Protein AF-K0SWR9-F1 (afdb_monomer_lite)

pLDDT: mean 79.51, std 15.04, range [36.19, 95.12]

Organism: Thalassiosira oceanica (NCBI:txid159749)

Structure (mmCIF, N/CA/C/O backbone):
data_AF-K0SWR9-F1
#
_entry.id   AF-K0SWR9-F1
#
loop_
_atom_site.group_PDB
_atom_site.id
_atom_site.type_symbol
_atom_site.label_atom_id
_atom_site.label_alt_id
_atom_site.label_comp_id
_atom_site.label_asym_id
_atom_site.label_entity_id
_atom_site.label_seq_id
_atom_site.pdbx_PDB_ins_code
_atom_site.Cartn_x
_atom_site.Cartn_y
_atom_site.Cartn_z
_atom_site.occupancy
_atom_site.B_iso_or_equiv
_atom_site.auth_seq_id
_atom_site.auth_comp_id
_atom_site.auth_asym_id
_atom_site.auth_atom_id
_atom_site.pdbx_PDB_model_num
ATOM 1 N N . MET A 1 1 ? -6.414 12.703 -31.825 1.00 36.19 1 MET A N 1
ATOM 2 C CA . MET A 1 1 ? -7.079 13.557 -30.815 1.00 36.19 1 MET A CA 1
ATOM 3 C C . MET A 1 1 ? -8.256 12.787 -30.215 1.00 36.19 1 MET A C 1
ATOM 5 O O . MET A 1 1 ? -9.348 12.871 -30.753 1.00 36.19 1 MET A O 1
ATOM 9 N N . CYS A 1 2 ? -8.036 12.001 -29.153 1.00 37.56 2 CYS A N 1
ATOM 10 C CA . CYS A 1 2 ? -9.083 11.193 -28.492 1.00 37.56 2 CYS A CA 1
ATOM 11 C C . CYS A 1 2 ? -9.000 11.240 -26.947 1.00 37.56 2 CYS A C 1
ATOM 13 O O . CYS A 1 2 ? -9.485 10.333 -26.293 1.00 37.56 2 CYS A O 1
ATOM 15 N N . GLY A 1 3 ? -8.385 12.267 -26.343 1.00 40.22 3 GLY A N 1
ATOM 16 C CA . GLY A 1 3 ? -8.111 12.299 -24.890 1.00 40.22 3 GLY A CA 1
ATOM 17 C C . GLY A 1 3 ? -9.133 13.037 -24.009 1.00 40.22 3 GLY A C 1
ATOM 18 O O . GLY A 1 3 ? -8.917 13.167 -22.811 1.00 40.22 3 GLY A O 1
ATOM 19 N N . GLY A 1 4 ? -10.216 13.584 -24.575 1.00 43.06 4 GLY A N 1
ATOM 20 C CA . GLY A 1 4 ? -11.060 14.562 -23.867 1.00 43.06 4 GLY A CA 1
ATOM 21 C C . GLY A 1 4 ? -12.177 13.996 -22.976 1.00 43.06 4 GLY A C 1
ATOM 22 O O . GLY A 1 4 ? -12.580 14.666 -22.030 1.00 43.06 4 GLY A O 1
ATOM 23 N N . ARG A 1 5 ? -12.700 12.796 -23.266 1.00 47.53 5 ARG A N 1
ATOM 24 C CA . ARG A 1 5 ? -13.841 12.216 -22.523 1.00 47.53 5 ARG A CA 1
ATOM 25 C C . ARG A 1 5 ? -13.406 11.453 -21.271 1.00 47.53 5 ARG A C 1
ATOM 27 O O . ARG A 1 5 ? -13.995 11.662 -20.215 1.00 47.53 5 ARG A O 1
ATOM 34 N N . ASP A 1 6 ? -12.321 10.691 -21.361 1.00 58.66 6 ASP A N 1
ATOM 35 C CA . ASP A 1 6 ? -11.825 9.878 -20.243 1.00 58.66 6 ASP A CA 1
ATOM 36 C C . ASP A 1 6 ? -11.291 10.741 -19.091 1.00 58.66 6 ASP A C 1
ATOM 38 O O . ASP A 1 6 ? -11.541 10.458 -17.922 1.00 58.66 6 ASP A O 1
ATOM 42 N N . ALA A 1 7 ? -10.638 11.865 -19.404 1.00 58.12 7 ALA A N 1
ATOM 43 C CA . ALA A 1 7 ? -10.121 12.783 -18.390 1.00 58.12 7 ALA A CA 1
ATOM 44 C C . ALA A 1 7 ? -11.236 13.435 -17.547 1.00 58.12 7 ALA A C 1
ATOM 46 O O . ALA A 1 7 ? -11.073 13.609 -16.339 1.00 58.12 7 ALA A O 1
ATOM 47 N N . GLN A 1 8 ? -12.381 13.765 -18.161 1.00 58.59 8 GLN A N 1
ATOM 48 C CA . GLN A 1 8 ? -13.530 14.333 -17.445 1.00 58.59 8 GLN A CA 1
ATOM 49 C C . GLN A 1 8 ? -14.239 13.298 -16.568 1.00 58.59 8 GLN A C 1
ATOM 51 O O . GLN A 1 8 ? -14.776 13.648 -15.518 1.00 58.59 8 GLN A O 1
ATOM 56 N N . GLU A 1 9 ? -14.258 12.030 -16.981 1.00 62.81 9 GLU A N 1
ATOM 57 C CA . GLU A 1 9 ? -14.869 10.962 -16.195 1.00 62.81 9 GLU A CA 1
ATOM 58 C C . GLU A 1 9 ? -14.020 10.591 -14.974 1.00 62.81 9 GLU A C 1
ATOM 60 O O . GLU A 1 9 ? -14.565 10.430 -13.881 1.00 62.81 9 GLU A O 1
ATOM 65 N N . VAL A 1 10 ? -12.693 10.552 -15.124 1.00 67.00 10 VAL A N 1
ATOM 66 C CA . VAL A 1 10 ? -11.764 10.370 -13.998 1.00 67.00 10 VAL A CA 1
ATOM 67 C C . VAL A 1 10 ? -11.919 11.509 -12.989 1.00 67.00 10 VAL A C 1
ATOM 69 O O . VAL A 1 10 ? -12.099 11.247 -11.803 1.00 67.00 10 VAL A O 1
ATOM 72 N N . ASP A 1 11 ? -11.963 12.765 -13.446 1.00 70.19 11 ASP A N 1
ATOM 73 C CA . ASP A 1 11 ? -12.090 13.939 -12.568 1.00 70.19 11 ASP A CA 1
ATOM 74 C C . ASP A 1 11 ? -13.401 13.967 -11.755 1.00 70.19 11 ASP A C 1
ATOM 76 O O . ASP A 1 11 ? -13.435 14.458 -10.622 1.00 70.19 11 ASP A O 1
ATOM 80 N N . ARG A 1 12 ? -14.485 13.397 -12.302 1.00 74.25 12 ARG A N 1
ATOM 81 C CA . ARG A 1 12 ? -15.774 13.253 -11.601 1.00 74.25 12 ARG A CA 1
ATOM 82 C C . ARG A 1 12 ? -15.750 12.204 -10.492 1.00 74.25 12 ARG A C 1
ATOM 84 O O . ARG A 1 12 ? -16.572 12.291 -9.584 1.00 74.25 12 ARG A O 1
ATOM 91 N N . ARG A 1 13 ? -14.845 11.224 -10.568 1.00 80.50 13 ARG A N 1
ATOM 92 C CA . ARG A 1 13 ? -14.697 10.159 -9.561 1.00 80.50 13 ARG A CA 1
ATOM 93 C C . ARG A 1 13 ? -13.761 10.556 -8.418 1.00 80.50 13 ARG A C 1
ATOM 95 O O . ARG A 1 13 ? -13.793 9.916 -7.372 1.00 80.50 13 ARG A O 1
ATOM 102 N N . LEU A 1 14 ? -12.962 11.610 -8.593 1.00 84.62 14 LEU A N 1
ATOM 103 C CA . LEU A 1 14 ? -12.054 12.100 -7.558 1.00 84.62 14 LEU A CA 1
ATOM 104 C C . LEU A 1 14 ? -12.810 12.734 -6.396 1.00 84.62 14 LEU A C 1
ATOM 106 O O . LEU A 1 14 ? -13.738 13.533 -6.572 1.00 84.62 14 LEU A O 1
ATOM 110 N N . ARG A 1 15 ? -12.348 12.436 -5.185 1.00 86.69 15 ARG A N 1
ATOM 111 C CA . ARG A 1 15 ? -12.893 13.036 -3.971 1.00 86.69 15 ARG A CA 1
ATOM 112 C C . ARG A 1 15 ? -12.411 14.479 -3.834 1.00 86.69 15 ARG A C 1
ATOM 114 O O . ARG A 1 15 ? -11.299 14.839 -4.220 1.00 86.69 15 ARG A O 1
ATOM 121 N N . ARG A 1 16 ? -13.244 15.330 -3.235 1.00 86.06 16 ARG A N 1
ATOM 122 C CA . ARG A 1 16 ? -12.832 16.697 -2.865 1.00 86.06 16 ARG A CA 1
ATOM 123 C C . ARG A 1 16 ? -11.909 16.719 -1.653 1.00 86.06 16 ARG A C 1
ATOM 125 O O . ARG A 1 16 ? -11.147 17.662 -1.509 1.00 86.06 16 ARG A O 1
ATOM 132 N N . GLN A 1 17 ? -12.030 15.723 -0.782 1.00 85.19 17 GLN A N 1
ATOM 133 C CA . GLN A 1 17 ? -11.266 15.583 0.450 1.00 85.19 17 GLN A CA 1
ATOM 134 C C . GLN A 1 17 ? -10.786 14.131 0.575 1.00 85.19 17 GLN A C 1
ATOM 136 O O . GLN A 1 17 ? -11.463 13.231 0.058 1.00 85.19 17 GLN A O 1
ATOM 141 N N . PRO A 1 18 ? -9.644 13.893 1.236 1.00 85.81 18 PRO A N 1
ATOM 142 C CA . PRO A 1 18 ? -9.180 12.548 1.559 1.00 85.81 18 PRO A CA 1
ATOM 143 C C . PRO A 1 18 ? -10.218 11.733 2.331 1.00 85.81 18 PRO A C 1
ATOM 145 O O . PRO A 1 18 ? -11.106 12.284 2.983 1.00 85.81 18 PRO A O 1
ATOM 148 N N . ILE A 1 19 ? -10.114 10.411 2.229 1.00 88.44 19 ILE A N 1
ATOM 149 C CA . ILE A 1 19 ? -10.995 9.494 2.951 1.00 88.44 19 ILE A CA 1
ATOM 150 C C . ILE A 1 19 ? -10.725 9.554 4.460 1.00 88.44 19 ILE A C 1
ATOM 152 O O . ILE A 1 19 ? -9.574 9.630 4.891 1.00 88.44 19 ILE A O 1
ATOM 156 N N . THR A 1 20 ? -11.787 9.519 5.262 1.00 91.00 20 THR A N 1
ATOM 157 C CA . THR A 1 20 ? -11.686 9.375 6.721 1.00 91.00 20 THR A CA 1
ATOM 158 C C . THR A 1 20 ? -11.634 7.902 7.132 1.00 91.00 20 THR A C 1
ATOM 160 O O . THR A 1 20 ? -12.055 7.022 6.382 1.00 91.00 20 THR A O 1
ATOM 163 N N . TRP A 1 21 ? -11.159 7.613 8.348 1.00 92.12 21 TRP A N 1
ATOM 164 C CA . TRP A 1 21 ? -11.090 6.233 8.843 1.00 92.12 21 TRP A CA 1
ATOM 165 C C . TRP A 1 21 ? -12.468 5.561 8.886 1.00 92.12 21 TRP A C 1
ATOM 167 O O . TRP A 1 21 ? -12.622 4.425 8.448 1.00 92.12 21 TRP A O 1
ATOM 177 N N . ASP A 1 22 ? -13.496 6.278 9.344 1.00 92.06 22 ASP A N 1
ATOM 178 C CA . ASP A 1 22 ? -14.868 5.761 9.428 1.00 92.06 22 ASP A CA 1
ATOM 179 C C . ASP A 1 22 ? -15.460 5.441 8.050 1.00 92.06 22 ASP A C 1
ATOM 181 O O . ASP A 1 22 ? -16.122 4.413 7.869 1.00 92.06 22 ASP A O 1
ATOM 185 N N . GLU A 1 23 ? -15.173 6.278 7.051 1.00 91.69 23 GLU A N 1
ATOM 186 C CA . GLU A 1 23 ? -15.538 5.986 5.666 1.00 91.69 23 GLU A CA 1
ATOM 187 C C . GLU A 1 23 ? -14.793 4.756 5.141 1.00 91.69 23 GLU A C 1
ATOM 189 O O . GLU A 1 23 ? -15.421 3.883 4.547 1.00 91.69 23 GLU A O 1
ATOM 194 N N . ALA A 1 24 ? -13.483 4.646 5.389 1.00 92.06 24 ALA A N 1
ATOM 195 C CA . ALA A 1 24 ? -12.686 3.496 4.961 1.00 92.06 24 ALA A CA 1
ATOM 196 C C . ALA A 1 24 ? -13.207 2.185 5.574 1.00 92.06 24 ALA A C 1
ATOM 198 O O . ALA A 1 24 ? -13.416 1.216 4.843 1.00 92.06 24 ALA A O 1
ATOM 199 N N . ARG A 1 25 ? -13.521 2.177 6.880 1.00 92.69 25 ARG A N 1
ATOM 200 C CA . ARG A 1 25 ? -14.138 1.030 7.576 1.00 92.69 25 ARG A CA 1
ATOM 201 C C . ARG A 1 25 ? -15.450 0.591 6.936 1.00 92.69 25 ARG A C 1
ATOM 203 O O . ARG A 1 25 ? -15.733 -0.600 6.867 1.00 92.69 25 ARG A O 1
ATOM 210 N N . THR A 1 26 ? -16.241 1.549 6.462 1.00 92.81 26 THR A N 1
ATOM 211 C CA . THR A 1 26 ? -17.536 1.280 5.826 1.00 92.81 26 THR A CA 1
ATOM 212 C C . THR A 1 26 ? -17.375 0.776 4.389 1.00 92.81 26 THR A C 1
ATOM 214 O O . THR A 1 26 ? -18.140 -0.074 3.939 1.00 92.81 26 THR A O 1
ATOM 217 N N . LEU A 1 27 ? -16.395 1.301 3.649 1.00 90.56 27 LEU A N 1
ATOM 218 C CA . LEU A 1 27 ? -16.234 1.039 2.218 1.00 90.56 27 LEU A CA 1
ATOM 219 C C . LEU A 1 27 ? -15.436 -0.231 1.916 1.00 90.56 27 LEU A C 1
ATOM 221 O O . LEU A 1 27 ? -15.784 -0.943 0.976 1.00 90.56 27 LEU A O 1
ATOM 225 N N . ILE A 1 28 ? -14.397 -0.544 2.692 1.00 91.56 28 ILE A N 1
ATOM 226 C CA . ILE A 1 28 ? -13.499 -1.678 2.416 1.00 91.56 28 ILE A CA 1
ATOM 227 C C . ILE A 1 28 ? -14.225 -3.033 2.312 1.00 91.56 28 ILE A C 1
ATOM 229 O O . ILE A 1 28 ? -13.933 -3.769 1.369 1.00 91.56 28 ILE A O 1
ATOM 233 N N . PRO A 1 29 ? -15.215 -3.364 3.164 1.00 88.06 29 PRO A N 1
ATOM 234 C CA . PRO A 1 29 ? -15.891 -4.660 3.093 1.00 88.06 29 PRO A CA 1
ATOM 235 C C . PRO A 1 29 ? -16.694 -4.931 1.809 1.00 88.06 29 PRO A C 1
ATOM 237 O O . PRO A 1 29 ? -17.048 -6.081 1.563 1.00 88.06 29 PRO A O 1
ATOM 240 N N . GLY A 1 30 ? -17.029 -3.919 0.996 1.00 85.12 30 GLY A N 1
ATOM 241 C CA . GLY A 1 30 ? -17.926 -4.150 -0.149 1.00 85.12 30 GLY A CA 1
ATOM 242 C C . GLY A 1 30 ? -17.991 -3.079 -1.237 1.00 85.12 30 GLY A C 1
ATOM 243 O O . GLY A 1 30 ? -18.718 -3.256 -2.210 1.00 85.12 30 GLY A O 1
ATOM 244 N N . ASN A 1 31 ? -17.261 -1.972 -1.115 1.00 86.56 31 ASN A N 1
ATOM 245 C CA . ASN A 1 31 ? -17.263 -0.882 -2.089 1.00 86.56 31 ASN A CA 1
ATOM 246 C C . ASN A 1 31 ? -15.868 -0.257 -2.238 1.00 86.56 31 ASN A C 1
ATOM 248 O O . ASN A 1 31 ? -15.653 0.925 -1.957 1.00 86.56 31 ASN A O 1
ATOM 252 N N . LEU A 1 32 ? -14.921 -1.050 -2.744 1.00 86.06 32 LEU A N 1
ATOM 253 C CA . LEU A 1 32 ? -13.556 -0.589 -3.015 1.00 86.06 32 LEU A CA 1
ATOM 254 C C . LEU A 1 32 ? -13.508 0.543 -4.053 1.00 86.06 32 LEU A C 1
ATOM 256 O O . LEU A 1 32 ? -12.648 1.412 -3.970 1.00 86.06 32 LEU A O 1
ATOM 260 N N . SER A 1 33 ? -14.475 0.616 -4.976 1.00 80.19 33 SER A N 1
ATOM 261 C CA . SER A 1 33 ? -14.601 1.754 -5.900 1.00 80.19 33 SER A CA 1
ATOM 262 C C . SER A 1 33 ? -14.850 3.094 -5.198 1.00 80.19 33 SER A C 1
ATOM 264 O O . SER A 1 33 ? -14.581 4.144 -5.777 1.00 80.19 33 SER A O 1
ATOM 266 N N . GLY A 1 34 ? -15.348 3.073 -3.957 1.00 83.25 34 GLY A N 1
ATOM 267 C CA . GLY A 1 34 ? -15.517 4.259 -3.120 1.00 83.25 34 GLY A CA 1
ATOM 268 C C . GLY A 1 34 ? -14.215 4.787 -2.507 1.00 83.25 34 GLY A C 1
ATOM 269 O O . GLY A 1 34 ? -14.191 5.937 -2.060 1.00 83.25 34 GLY A O 1
ATOM 270 N N . LEU A 1 35 ? -13.131 3.998 -2.529 1.00 85.12 35 LEU A N 1
ATOM 271 C CA . LEU A 1 35 ? -11.792 4.363 -2.039 1.00 85.12 35 LEU A CA 1
ATOM 272 C C . LEU A 1 35 ? -11.014 5.232 -3.045 1.00 85.12 35 LEU A C 1
ATOM 274 O O . LEU A 1 35 ? -9.790 5.171 -3.131 1.00 85.12 35 LEU A O 1
ATOM 278 N N . ALA A 1 36 ? -11.722 6.029 -3.845 1.00 85.19 36 ALA A N 1
ATOM 279 C CA . ALA A 1 36 ? -11.10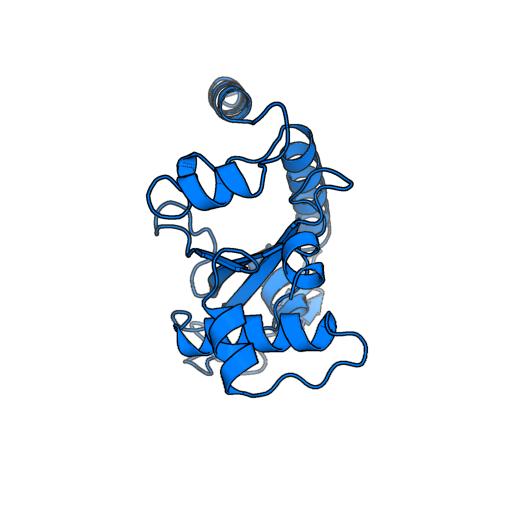6 6.909 -4.824 1.00 85.19 36 ALA A CA 1
ATOM 280 C C . ALA A 1 36 ? -10.184 7.936 -4.147 1.00 85.19 36 ALA A C 1
ATOM 282 O O . ALA A 1 36 ? -10.495 8.458 -3.074 1.00 85.19 36 ALA A O 1
ATOM 283 N N . ARG A 1 37 ? -9.081 8.279 -4.817 1.00 85.81 37 ARG A N 1
ATOM 284 C CA . ARG A 1 37 ? -8.175 9.348 -4.382 1.00 85.81 37 ARG A CA 1
ATOM 285 C C . ARG A 1 37 ? -8.894 10.697 -4.337 1.00 85.81 37 ARG A C 1
ATOM 287 O O . ARG A 1 37 ? -9.821 10.967 -5.111 1.00 85.81 37 ARG A O 1
ATOM 294 N N . SER A 1 38 ? -8.445 11.573 -3.446 1.00 85.88 38 SER A N 1
ATOM 295 C CA . SER A 1 38 ? -8.760 12.995 -3.535 1.00 85.88 38 SER A CA 1
ATOM 296 C C . SER A 1 38 ? -8.079 13.624 -4.755 1.00 85.88 38 SER A C 1
ATOM 298 O O . SER A 1 38 ? -7.166 13.049 -5.344 1.00 85.88 38 SER A O 1
ATOM 300 N N . ARG A 1 39 ? -8.507 14.828 -5.144 1.00 86.50 39 ARG A N 1
ATOM 301 C CA . ARG A 1 39 ? -7.867 15.581 -6.238 1.00 86.50 39 ARG A CA 1
ATOM 302 C C . ARG A 1 39 ? -6.382 15.845 -5.991 1.00 86.50 39 ARG A C 1
ATOM 304 O O . ARG A 1 39 ? -5.591 15.724 -6.917 1.00 86.50 39 ARG A O 1
ATOM 311 N N . GLU A 1 40 ? -6.021 16.186 -4.759 1.00 84.25 40 GLU A N 1
ATOM 312 C CA . GLU A 1 40 ? -4.628 16.435 -4.369 1.00 84.25 40 GLU A CA 1
ATOM 313 C C . GLU A 1 40 ? -3.803 15.146 -4.426 1.00 84.25 40 GLU A C 1
ATOM 315 O O . GLU A 1 40 ? -2.713 15.133 -4.985 1.00 84.25 40 GLU A O 1
ATOM 320 N N . GLN A 1 41 ? -4.370 14.039 -3.945 1.00 83.00 41 GLN A N 1
ATOM 321 C CA . GLN A 1 41 ? -3.724 12.723 -3.963 1.00 83.00 41 GLN A CA 1
ATOM 322 C C . GLN A 1 41 ? -3.550 12.187 -5.380 1.00 83.00 41 GLN A C 1
ATOM 324 O O . GLN A 1 41 ? -2.537 11.585 -5.702 1.00 83.00 41 GLN A O 1
ATOM 329 N N . GLU A 1 42 ? -4.534 12.407 -6.250 1.00 86.06 42 GLU A N 1
ATOM 330 C CA . GLU A 1 42 ? -4.423 12.055 -7.663 1.00 86.06 42 GLU A CA 1
ATOM 331 C C . GLU A 1 42 ? -3.361 12.905 -8.371 1.00 86.06 42 GLU A C 1
ATOM 333 O O . GLU A 1 42 ? -2.649 12.391 -9.230 1.00 86.06 42 GLU A O 1
ATOM 338 N N . ALA A 1 43 ? -3.236 14.190 -8.026 1.00 84.38 43 ALA A N 1
ATOM 339 C CA . ALA A 1 43 ? -2.184 15.042 -8.571 1.00 84.38 43 ALA A CA 1
ATOM 340 C C . ALA A 1 43 ? -0.791 14.552 -8.144 1.00 84.38 43 ALA A C 1
ATOM 342 O O . ALA A 1 43 ? 0.060 14.359 -9.012 1.00 84.38 43 ALA A O 1
ATOM 343 N N . ALA A 1 44 ? -0.600 14.269 -6.852 1.00 81.31 44 ALA A N 1
ATOM 344 C CA . ALA A 1 44 ? 0.645 13.725 -6.311 1.00 81.31 44 ALA A CA 1
ATOM 345 C C . ALA A 1 44 ? 0.983 12.358 -6.937 1.00 81.31 44 ALA A C 1
ATOM 347 O O . ALA A 1 44 ? 2.050 12.191 -7.527 1.00 81.31 44 ALA A O 1
ATOM 348 N N . TYR A 1 45 ? 0.002 11.449 -6.998 1.00 84.00 45 TYR A N 1
ATOM 349 C CA . TYR A 1 45 ? 0.140 10.155 -7.668 1.00 84.00 45 TYR A CA 1
ATOM 350 C C . TYR A 1 45 ? 0.589 10.305 -9.126 1.00 84.00 45 TYR A C 1
ATOM 352 O O . TYR A 1 45 ? 1.472 9.582 -9.588 1.00 84.00 45 TYR A O 1
ATOM 360 N N . ARG A 1 46 ? -0.003 11.243 -9.877 1.00 84.81 46 ARG A N 1
ATOM 361 C CA . ARG A 1 46 ? 0.385 11.502 -11.272 1.00 84.81 46 ARG A CA 1
ATOM 362 C C . ARG A 1 46 ? 1.803 12.038 -11.386 1.00 84.81 46 ARG A C 1
ATOM 364 O O . ARG A 1 46 ? 2.510 11.629 -12.303 1.00 84.81 46 ARG A O 1
ATOM 371 N N . GLU A 1 47 ? 2.212 12.921 -10.485 1.00 85.38 47 GLU A N 1
ATOM 372 C CA . GLU A 1 47 ? 3.571 13.455 -10.438 1.00 85.38 47 GLU A CA 1
ATOM 373 C C . GLU A 1 47 ? 4.593 12.360 -10.094 1.00 85.38 47 GLU A C 1
ATOM 375 O O . GLU A 1 47 ? 5.577 12.191 -10.812 1.00 85.38 47 GLU A O 1
ATOM 380 N N . GLY A 1 48 ? 4.333 11.541 -9.071 1.00 83.75 48 GLY A N 1
ATOM 381 C CA . GLY A 1 48 ? 5.150 10.372 -8.737 1.00 83.75 48 GLY A CA 1
ATOM 382 C C . GLY A 1 48 ? 5.256 9.387 -9.904 1.00 83.75 48 GLY A C 1
ATOM 383 O O . GLY A 1 48 ? 6.351 8.985 -10.292 1.00 83.75 48 GLY A O 1
ATOM 384 N N . ARG A 1 49 ? 4.124 9.072 -10.544 1.00 85.12 49 ARG A N 1
ATOM 385 C CA . ARG A 1 49 ? 4.067 8.236 -11.753 1.00 85.12 49 ARG A CA 1
ATOM 386 C C . ARG A 1 49 ? 4.864 8.813 -12.919 1.00 85.12 49 ARG A C 1
ATOM 388 O O . ARG A 1 49 ? 5.406 8.026 -13.691 1.00 85.12 49 ARG A O 1
ATOM 395 N N . ALA A 1 50 ? 4.864 10.132 -13.098 1.00 87.12 50 ALA A N 1
ATOM 396 C CA . ALA A 1 50 ? 5.625 10.793 -14.152 1.00 87.12 50 ALA A CA 1
ATOM 397 C C . ALA A 1 50 ? 7.128 10.684 -13.878 1.00 87.12 50 ALA A C 1
ATOM 399 O O . ALA A 1 50 ? 7.843 10.195 -14.740 1.00 87.12 50 ALA A O 1
ATOM 400 N N . ARG A 1 51 ? 7.574 10.986 -12.650 1.00 87.88 51 ARG A N 1
ATOM 401 C CA . ARG A 1 51 ? 8.984 10.841 -12.246 1.00 87.88 51 ARG A CA 1
ATOM 402 C C . ARG A 1 51 ? 9.511 9.425 -12.454 1.00 87.88 51 ARG A C 1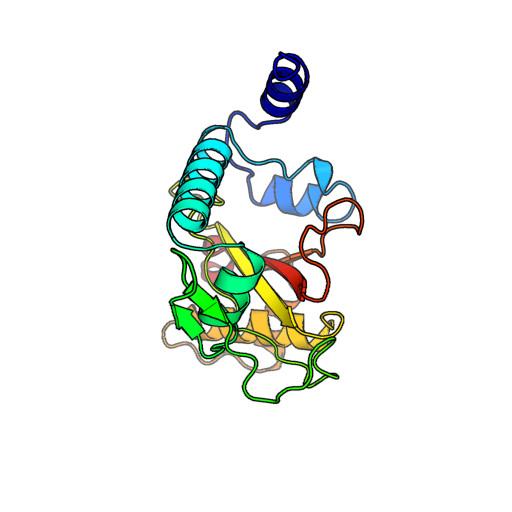
ATOM 404 O O . ARG A 1 51 ? 10.558 9.247 -13.060 1.00 87.88 51 ARG A O 1
ATOM 411 N N . ILE A 1 52 ? 8.748 8.409 -12.036 1.00 87.44 52 ILE A N 1
ATOM 412 C CA . ILE A 1 52 ? 9.142 7.011 -12.263 1.00 87.44 52 ILE A CA 1
ATOM 413 C C . ILE A 1 52 ? 9.295 6.729 -13.763 1.00 87.44 52 ILE A C 1
ATOM 415 O O . ILE A 1 52 ? 10.243 6.069 -14.149 1.00 87.44 52 ILE A O 1
ATOM 419 N N . LYS A 1 53 ? 8.398 7.233 -14.618 1.00 87.25 53 LYS A N 1
ATOM 420 C CA . LYS A 1 53 ? 8.485 7.030 -16.075 1.00 87.25 53 LYS A CA 1
ATOM 421 C C . LYS A 1 53 ? 9.598 7.824 -16.757 1.00 87.25 53 LYS A C 1
ATOM 423 O O . LYS A 1 53 ? 9.995 7.449 -17.854 1.00 87.25 53 LYS A O 1
ATOM 428 N N . ASP A 1 54 ? 10.043 8.920 -16.155 1.00 88.31 54 ASP A N 1
ATOM 429 C CA . ASP A 1 54 ? 11.182 9.689 -16.657 1.00 88.31 54 ASP A CA 1
ATOM 430 C C . ASP A 1 54 ? 12.504 8.967 -16.355 1.00 88.31 54 ASP A C 1
ATOM 432 O O . ASP A 1 54 ? 13.462 9.088 -17.115 1.00 88.31 54 ASP A O 1
ATOM 436 N N . GLU A 1 55 ? 12.548 8.207 -15.258 1.00 88.44 55 GLU A N 1
ATOM 437 C CA . GLU A 1 55 ? 13.745 7.499 -14.799 1.00 88.44 55 GLU A CA 1
ATOM 438 C C . GLU A 1 55 ? 13.793 6.024 -15.209 1.00 88.44 55 GLU A C 1
ATOM 440 O O . GLU A 1 55 ? 14.884 5.495 -15.371 1.00 88.44 55 GLU A O 1
ATOM 445 N N . TRP A 1 56 ? 12.648 5.359 -15.369 1.00 87.75 56 TRP A N 1
ATOM 446 C CA . TRP A 1 56 ? 12.540 3.911 -15.566 1.00 87.75 56 TRP A CA 1
ATOM 447 C C . TRP A 1 56 ? 11.751 3.574 -16.825 1.00 87.75 56 TRP A C 1
ATOM 449 O O . TRP A 1 56 ? 10.733 4.202 -17.122 1.00 87.75 56 TRP A O 1
ATOM 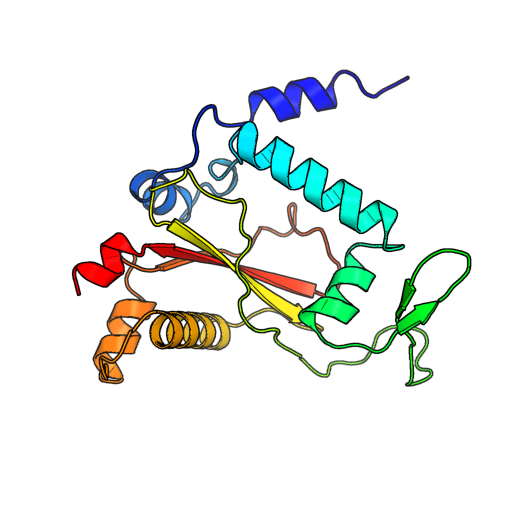459 N N . GLU A 1 57 ? 12.169 2.513 -17.522 1.00 84.44 57 GLU A N 1
ATOM 460 C CA . GLU A 1 57 ? 11.453 2.007 -18.699 1.00 84.44 57 GLU A CA 1
ATOM 461 C C . GLU A 1 57 ? 10.018 1.589 -18.344 1.00 84.44 57 GLU A C 1
ATOM 463 O O . GLU A 1 57 ? 9.056 1.902 -19.057 1.00 84.44 57 GLU A O 1
ATOM 468 N N . SER A 1 58 ? 9.849 0.929 -17.197 1.00 86.31 58 SER A N 1
ATOM 469 C CA . SER A 1 58 ? 8.539 0.553 -16.691 1.00 86.31 58 SER A CA 1
ATOM 470 C C . SER A 1 58 ? 8.449 0.639 -15.167 1.00 86.31 58 SER A C 1
ATOM 472 O O . SER A 1 58 ? 9.434 0.595 -14.434 1.00 86.31 58 SER A O 1
ATOM 474 N N . ILE A 1 59 ? 7.215 0.716 -14.663 1.00 86.75 59 ILE A N 1
ATOM 475 C CA . ILE A 1 59 ? 6.953 0.606 -13.216 1.00 86.75 59 ILE A CA 1
ATOM 476 C C . ILE A 1 59 ? 7.286 -0.782 -12.693 1.00 86.75 59 ILE A C 1
ATOM 478 O O . ILE A 1 59 ? 7.602 -0.936 -11.520 1.00 86.75 59 ILE A O 1
ATOM 482 N N . TYR A 1 60 ? 7.197 -1.782 -13.562 1.00 88.00 60 TYR A N 1
ATOM 483 C CA . TYR A 1 60 ? 7.566 -3.134 -13.207 1.00 88.00 60 TYR A CA 1
ATOM 484 C C . TYR A 1 60 ? 9.061 -3.201 -12.866 1.00 88.00 60 TYR A C 1
ATOM 486 O O . TYR A 1 60 ? 9.400 -3.651 -11.777 1.00 88.00 60 TYR A O 1
ATOM 494 N N . ASP A 1 61 ? 9.928 -2.633 -13.711 1.00 86.00 61 ASP A N 1
ATOM 495 C CA . ASP A 1 61 ? 11.379 -2.565 -13.465 1.00 86.00 61 ASP A CA 1
ATOM 496 C C . ASP A 1 61 ? 11.706 -1.745 -12.217 1.00 86.00 61 ASP A C 1
ATOM 498 O O . ASP A 1 61 ? 12.475 -2.189 -11.364 1.00 86.00 61 ASP A O 1
ATOM 502 N N . TYR A 1 62 ? 11.045 -0.592 -12.058 1.00 89.56 62 TYR A N 1
ATOM 503 C CA . TYR A 1 62 ? 11.157 0.216 -10.846 1.00 89.56 62 TYR A CA 1
ATOM 504 C C . TYR A 1 62 ? 10.861 -0.605 -9.585 1.00 89.56 62 TYR A C 1
ATOM 506 O O . TYR A 1 62 ? 11.621 -0.542 -8.621 1.00 89.56 62 TYR A O 1
ATOM 514 N N . LEU A 1 63 ? 9.778 -1.388 -9.571 1.00 89.44 63 LEU A N 1
ATOM 515 C CA . LEU A 1 63 ? 9.412 -2.200 -8.409 1.00 89.44 63 LEU A CA 1
ATOM 516 C C . LEU A 1 63 ? 10.386 -3.357 -8.184 1.00 89.44 63 LEU A C 1
ATOM 518 O O . LEU A 1 63 ? 10.780 -3.585 -7.041 1.00 89.44 63 LEU A O 1
ATOM 522 N N . LEU A 1 64 ? 10.797 -4.063 -9.241 1.00 88.69 64 LEU A N 1
ATOM 523 C CA . LEU A 1 64 ? 11.779 -5.144 -9.136 1.00 88.69 64 LEU A CA 1
ATOM 524 C C . LEU A 1 64 ? 13.077 -4.662 -8.490 1.00 88.69 64 LEU A C 1
ATOM 526 O O . LEU A 1 64 ? 13.561 -5.282 -7.546 1.00 88.69 64 LEU A O 1
ATOM 530 N N . VAL A 1 65 ? 13.604 -3.522 -8.930 1.00 89.00 65 VAL A N 1
ATOM 531 C CA . VAL A 1 65 ? 14.835 -2.986 -8.349 1.00 89.00 65 VAL A CA 1
ATOM 532 C C . VAL A 1 65 ? 14.593 -2.430 -6.951 1.00 89.00 65 VAL A C 1
ATOM 534 O O . VAL A 1 65 ? 15.273 -2.810 -6.003 1.00 89.00 65 VAL A O 1
ATOM 537 N N . THR A 1 66 ? 13.628 -1.521 -6.798 1.00 87.31 66 THR A N 1
ATOM 538 C CA . THR A 1 66 ? 13.513 -0.739 -5.557 1.00 87.31 66 THR A CA 1
ATOM 539 C C . THR A 1 66 ? 12.862 -1.493 -4.409 1.00 87.31 66 THR A C 1
ATOM 541 O O . THR A 1 66 ? 13.189 -1.209 -3.262 1.00 87.31 66 THR A O 1
ATOM 544 N N . LYS A 1 67 ? 11.953 -2.436 -4.686 1.00 87.44 67 LYS A N 1
ATOM 545 C CA . LYS A 1 67 ? 11.224 -3.188 -3.649 1.00 87.44 67 LYS A CA 1
ATOM 546 C C . LYS A 1 67 ? 11.737 -4.607 -3.481 1.00 87.44 67 LYS A C 1
ATOM 548 O O . LYS A 1 67 ? 11.732 -5.120 -2.367 1.00 87.44 67 LYS A O 1
ATOM 553 N N . PHE A 1 68 ? 12.178 -5.237 -4.568 1.00 86.94 68 PHE A N 1
ATOM 554 C CA . PHE A 1 68 ? 12.648 -6.622 -4.538 1.00 86.94 68 PHE A CA 1
ATOM 555 C C . PHE A 1 68 ? 14.174 -6.757 -4.623 1.00 86.94 68 PHE A C 1
ATOM 557 O O . PHE A 1 68 ? 14.681 -7.870 -4.524 1.00 86.94 68 PHE A O 1
ATOM 564 N N . GLY A 1 69 ? 14.910 -5.648 -4.758 1.00 86.50 69 GLY A N 1
ATOM 565 C CA . GLY A 1 69 ? 16.372 -5.640 -4.702 1.00 86.50 69 GLY A CA 1
ATOM 566 C C . GLY A 1 69 ? 17.050 -6.296 -5.904 1.00 86.50 69 GLY A C 1
ATOM 567 O O . GLY A 1 69 ? 18.181 -6.754 -5.773 1.00 86.50 69 GLY A O 1
ATOM 568 N N . PHE A 1 70 ? 16.371 -6.374 -7.052 1.00 86.81 70 PHE A N 1
ATOM 569 C CA . PHE A 1 70 ? 16.963 -6.925 -8.267 1.00 86.81 70 PHE A CA 1
ATOM 570 C C . PHE A 1 70 ? 18.101 -6.035 -8.778 1.00 86.81 70 PHE A C 1
ATOM 572 O O . PHE A 1 70 ? 18.020 -4.803 -8.740 1.00 86.81 70 PHE A O 1
ATOM 579 N N . ASP A 1 71 ? 19.137 -6.677 -9.316 1.00 87.81 71 ASP A N 1
ATOM 580 C CA . ASP A 1 71 ? 20.216 -5.991 -10.015 1.00 87.81 71 ASP A CA 1
ATOM 581 C C . ASP A 1 71 ? 19.714 -5.365 -11.320 1.00 87.81 71 ASP A C 1
ATOM 583 O O . ASP A 1 71 ? 18.799 -5.859 -11.986 1.00 87.81 71 ASP A O 1
ATOM 587 N N . TRP A 1 72 ? 20.346 -4.267 -11.721 1.00 89.25 72 TRP A N 1
ATOM 588 C CA . TRP A 1 72 ? 19.984 -3.533 -12.925 1.00 89.25 72 TRP A CA 1
ATOM 589 C C . TRP A 1 72 ? 21.217 -3.016 -13.657 1.00 89.25 72 TRP A C 1
ATOM 591 O O . TRP A 1 72 ? 22.306 -2.878 -13.098 1.00 89.25 72 TRP A O 1
ATOM 601 N N . THR A 1 73 ? 21.035 -2.741 -14.942 1.00 86.12 73 THR A N 1
ATOM 602 C CA . THR A 1 73 ? 22.043 -2.154 -15.819 1.00 86.12 73 THR A CA 1
ATOM 603 C C . THR A 1 73 ? 21.424 -1.030 -16.634 1.00 86.12 73 THR A C 1
ATOM 605 O O . THR A 1 73 ? 20.205 -0.911 -16.730 1.00 86.12 73 THR A O 1
ATOM 608 N N . TRP A 1 74 ? 22.257 -0.178 -17.218 1.00 84.25 74 TRP A N 1
ATOM 609 C CA . TRP A 1 74 ? 21.780 0.889 -18.088 1.00 84.25 74 TRP A CA 1
ATOM 610 C C . TRP A 1 74 ? 21.549 0.345 -19.506 1.00 84.25 74 TRP A C 1
ATOM 612 O O . TRP A 1 74 ? 22.501 -0.070 -20.169 1.00 84.25 74 TRP A O 1
ATOM 622 N N . GLY A 1 75 ? 20.292 0.327 -19.957 1.00 78.25 75 GLY A N 1
ATOM 623 C CA . GLY A 1 75 ? 19.888 -0.047 -21.316 1.00 78.25 75 GLY A CA 1
ATOM 624 C C . GLY A 1 75 ? 20.024 1.109 -22.318 1.00 78.25 75 GLY A C 1
ATOM 625 O O . GLY A 1 75 ? 20.801 2.044 -22.111 1.00 78.25 75 GLY A O 1
ATOM 626 N N . GLU A 1 76 ? 19.245 1.088 -23.407 1.00 77.94 76 GLU A N 1
ATOM 627 C CA . GLU A 1 76 ? 19.185 2.169 -24.413 1.00 77.94 76 GLU A CA 1
ATOM 628 C C . GLU A 1 76 ? 18.449 3.422 -23.887 1.00 77.94 76 GLU A C 1
ATOM 630 O O . GLU A 1 76 ? 17.469 3.888 -24.462 1.00 77.94 76 GLU A O 1
ATOM 635 N N . GLY A 1 77 ? 18.931 3.992 -22.780 1.00 79.19 77 GLY A N 1
ATOM 636 C CA . GLY A 1 77 ? 18.464 5.272 -22.241 1.00 79.19 77 GLY A CA 1
ATOM 637 C C . GLY A 1 77 ? 17.736 5.210 -20.898 1.00 79.19 77 GLY A C 1
ATOM 638 O O . GLY A 1 77 ? 17.466 6.273 -20.348 1.00 79.19 77 GLY A O 1
ATOM 639 N N . ALA A 1 78 ? 17.476 4.021 -20.351 1.00 82.19 78 ALA A N 1
ATOM 640 C CA . ALA A 1 78 ? 16.891 3.838 -19.022 1.00 82.19 78 ALA A CA 1
ATOM 641 C C . ALA A 1 78 ? 17.504 2.616 -18.300 1.00 82.19 78 ALA A C 1
ATOM 643 O O . ALA A 1 78 ? 18.026 1.715 -18.965 1.00 82.19 78 ALA A O 1
ATOM 644 N N . PRO A 1 79 ? 17.456 2.559 -16.956 1.00 80.06 79 PRO A N 1
ATOM 645 C CA . PRO A 1 79 ? 17.723 1.355 -16.180 1.00 80.06 79 PRO A CA 1
ATOM 646 C C . PRO A 1 79 ? 16.796 0.205 -16.586 1.00 80.06 79 PRO A C 1
ATOM 648 O O . PRO A 1 79 ? 15.580 0.383 -16.670 1.00 80.06 79 PRO A O 1
ATOM 651 N N . VAL A 1 80 ? 17.376 -0.978 -16.778 1.00 80.44 80 VAL A N 1
ATOM 652 C CA . VAL A 1 80 ? 16.677 -2.240 -17.045 1.00 80.44 80 VAL A CA 1
ATOM 653 C C . VAL A 1 80 ? 17.174 -3.312 -16.082 1.00 80.44 80 VAL A C 1
ATOM 655 O O . VAL A 1 80 ? 18.361 -3.352 -15.746 1.00 80.44 80 VAL A O 1
ATOM 658 N N . VAL A 1 81 ? 16.277 -4.181 -15.620 1.00 81.75 81 VAL A N 1
ATOM 659 C CA . VAL A 1 81 ? 16.639 -5.284 -14.718 1.00 81.75 81 VAL A CA 1
ATOM 660 C C . VAL A 1 81 ? 17.565 -6.262 -15.444 1.00 81.75 81 VAL A C 1
ATOM 662 O O . VAL A 1 81 ? 17.296 -6.660 -16.579 1.00 81.75 81 VAL A O 1
ATOM 665 N N . VAL A 1 82 ? 18.665 -6.652 -14.797 1.00 79.75 82 VAL A N 1
ATOM 666 C CA . VAL A 1 82 ? 19.561 -7.684 -15.329 1.00 79.75 82 VAL A CA 1
ATOM 667 C C . VAL A 1 82 ? 18.960 -9.037 -14.980 1.00 79.75 82 VAL A C 1
ATOM 669 O O . VAL A 1 82 ? 18.923 -9.420 -13.815 1.00 79.75 82 VAL A O 1
ATOM 672 N N . ASP A 1 83 ? 18.515 -9.778 -15.991 1.00 68.19 83 ASP A N 1
ATOM 673 C CA . ASP A 1 83 ? 18.227 -11.206 -15.842 1.00 68.19 83 ASP A CA 1
ATOM 674 C C . ASP A 1 83 ? 19.563 -11.954 -15.698 1.00 68.19 83 ASP A C 1
ATOM 676 O O . ASP A 1 83 ? 20.180 -12.379 -16.678 1.00 68.19 83 ASP A O 1
ATOM 680 N N . THR A 1 84 ? 20.071 -12.033 -14.467 1.00 55.50 84 THR A N 1
ATOM 681 C CA . THR A 1 84 ? 21.341 -12.697 -14.140 1.00 55.50 84 THR A CA 1
ATOM 682 C C . THR A 1 84 ? 21.275 -14.215 -14.306 1.00 55.50 84 THR A C 1
ATOM 684 O O . THR A 1 84 ? 22.322 -14.856 -14.420 1.00 55.50 84 THR A O 1
ATOM 687 N N . ASP A 1 85 ? 20.077 -14.790 -14.423 1.00 56.09 85 ASP A N 1
ATOM 688 C CA . ASP A 1 85 ? 19.883 -16.237 -14.500 1.00 56.09 85 ASP A CA 1
ATOM 689 C C . ASP A 1 85 ? 19.827 -16.772 -15.937 1.00 56.09 85 ASP A C 1
ATOM 691 O O . ASP A 1 85 ? 19.771 -17.989 -16.145 1.00 56.09 85 ASP A O 1
ATOM 695 N N . GLY A 1 86 ? 19.831 -15.894 -16.950 1.00 44.78 86 GLY A N 1
ATOM 696 C CA . GLY A 1 86 ? 19.736 -16.292 -18.358 1.00 44.78 86 GLY A CA 1
ATOM 697 C C . GLY A 1 86 ? 18.458 -17.078 -18.683 1.00 44.78 86 GLY A C 1
ATOM 698 O O . GLY A 1 86 ? 18.383 -17.744 -19.722 1.00 44.78 86 GLY A O 1
ATOM 699 N N . ARG A 1 87 ? 17.448 -17.020 -17.806 1.00 43.88 87 ARG A N 1
ATOM 700 C CA . ARG A 1 87 ? 16.139 -17.646 -17.995 1.00 43.88 87 ARG A CA 1
ATOM 701 C C . ARG A 1 87 ? 15.213 -16.622 -18.621 1.00 43.88 87 ARG A C 1
ATOM 703 O O . ARG A 1 87 ? 14.251 -16.169 -18.009 1.00 43.88 87 ARG A O 1
ATOM 710 N N . GLY A 1 88 ? 15.496 -16.322 -19.887 1.00 39.97 88 GLY A N 1
ATOM 711 C CA . GLY A 1 88 ? 14.599 -15.548 -20.729 1.00 39.97 88 GLY A CA 1
ATOM 712 C C . GLY A 1 88 ? 13.181 -16.117 -20.641 1.00 39.97 88 GLY A C 1
ATOM 713 O O . GLY A 1 88 ? 12.903 -17.200 -21.153 1.00 39.97 88 GLY A O 1
ATOM 714 N N . GLY A 1 89 ? 12.299 -15.376 -19.974 1.00 40.09 89 GLY A N 1
ATOM 715 C CA . GLY A 1 89 ? 10.909 -15.753 -19.751 1.00 40.09 89 GLY A CA 1
ATOM 716 C C . GLY A 1 89 ? 10.674 -16.450 -18.411 1.00 40.09 89 GLY A C 1
ATOM 717 O O . GLY A 1 89 ? 11.100 -17.578 -18.185 1.00 40.09 89 GLY A O 1
ATOM 718 N N . THR A 1 90 ? 9.873 -15.793 -17.566 1.00 39.88 90 THR A N 1
ATOM 719 C CA . THR A 1 90 ? 9.263 -16.346 -16.346 1.00 39.88 90 THR A CA 1
ATOM 720 C C . THR A 1 90 ? 10.270 -16.944 -15.363 1.00 39.88 90 THR A C 1
ATOM 722 O O . THR A 1 90 ? 10.475 -18.157 -15.329 1.00 39.88 90 THR A O 1
ATOM 725 N N . ALA A 1 91 ? 10.851 -16.094 -14.510 1.00 40.25 91 ALA A N 1
ATOM 726 C CA . ALA A 1 91 ? 11.489 -16.548 -13.281 1.00 40.25 91 ALA A CA 1
ATOM 727 C C . ALA A 1 91 ? 10.509 -17.467 -12.534 1.00 40.25 91 ALA A C 1
ATOM 729 O O . ALA A 1 91 ? 9.437 -17.054 -12.086 1.00 40.25 91 ALA A O 1
ATOM 730 N N . ALA A 1 92 ? 10.846 -18.751 -12.487 1.00 38.16 92 ALA A N 1
ATOM 731 C CA . ALA A 1 92 ? 10.097 -19.740 -11.746 1.00 38.16 92 ALA A CA 1
ATOM 732 C C . ALA A 1 92 ? 10.315 -19.486 -10.248 1.00 38.16 92 ALA A C 1
ATOM 734 O O . ALA A 1 92 ? 11.313 -19.922 -9.690 1.00 38.16 92 ALA A O 1
ATOM 735 N N . ALA A 1 93 ? 9.352 -18.793 -9.643 1.00 42.38 93 ALA A N 1
ATOM 736 C CA . ALA A 1 93 ? 8.799 -19.092 -8.325 1.00 42.38 93 ALA A CA 1
ATOM 737 C C . ALA A 1 93 ? 9.783 -19.241 -7.146 1.00 42.38 93 ALA A C 1
ATOM 739 O O . ALA A 1 93 ? 9.635 -20.162 -6.343 1.00 42.38 93 ALA A O 1
ATOM 740 N N . GLU A 1 94 ? 10.720 -18.309 -6.971 1.00 47.62 94 GLU A N 1
ATOM 741 C CA . GLU A 1 94 ? 11.055 -17.909 -5.603 1.00 47.62 94 GLU A CA 1
ATOM 742 C C . GLU A 1 94 ? 10.109 -16.779 -5.217 1.00 47.62 94 GLU A C 1
ATOM 744 O O . GLU A 1 94 ? 10.156 -15.664 -5.735 1.00 47.62 94 GLU A O 1
ATOM 749 N N . THR A 1 95 ? 9.151 -17.143 -4.374 1.00 55.16 95 THR A N 1
ATOM 750 C CA . THR A 1 95 ? 8.170 -16.224 -3.829 1.00 55.16 95 THR A CA 1
ATOM 751 C C . THR A 1 95 ? 8.879 -15.244 -2.905 1.00 55.16 95 THR A C 1
ATOM 753 O O . THR A 1 95 ? 9.277 -15.617 -1.801 1.00 55.16 95 THR A O 1
ATOM 756 N N . THR A 1 96 ? 9.010 -13.995 -3.342 1.00 67.44 96 THR A N 1
ATOM 757 C CA . THR A 1 96 ? 9.635 -12.932 -2.547 1.00 67.44 96 THR A CA 1
ATOM 758 C C . THR A 1 96 ? 8.580 -11.921 -2.143 1.00 67.44 96 THR A C 1
ATOM 760 O O . THR A 1 96 ? 7.863 -11.389 -2.991 1.00 67.44 96 THR A O 1
ATOM 763 N N . THR A 1 97 ? 8.506 -11.642 -0.846 1.00 66.88 97 THR A N 1
ATOM 764 C CA . THR A 1 97 ? 7.605 -10.643 -0.269 1.00 66.88 97 THR A CA 1
ATOM 765 C C . THR A 1 97 ? 8.434 -9.431 0.140 1.00 66.88 97 THR A C 1
ATOM 767 O O . THR A 1 97 ? 9.367 -9.556 0.934 1.00 66.88 97 THR A O 1
ATOM 770 N N . ALA A 1 98 ? 8.133 -8.265 -0.429 1.00 63.34 98 ALA A N 1
ATOM 771 C CA . ALA A 1 98 ? 8.780 -7.018 -0.035 1.00 63.34 98 ALA A CA 1
ATOM 772 C C . ALA A 1 98 ? 8.141 -6.488 1.254 1.00 63.34 98 ALA A C 1
ATOM 774 O O . ALA A 1 98 ? 6.943 -6.672 1.483 1.00 63.34 98 ALA A O 1
ATOM 775 N N . ARG A 1 99 ? 8.934 -5.807 2.087 1.00 62.00 99 ARG A N 1
ATOM 776 C CA . ARG A 1 99 ? 8.430 -5.179 3.316 1.00 62.00 99 ARG A CA 1
ATOM 777 C C . ARG A 1 99 ? 7.351 -4.138 2.981 1.00 62.00 99 ARG A C 1
ATOM 779 O O . ARG A 1 99 ? 7.431 -3.510 1.922 1.00 62.00 99 ARG A O 1
ATOM 786 N N . PRO A 1 100 ? 6.349 -3.943 3.858 1.00 59.47 100 PRO A N 1
ATOM 787 C CA . PRO A 1 100 ? 5.388 -2.865 3.689 1.00 59.47 100 PRO A CA 1
ATOM 788 C C . PRO A 1 100 ? 6.130 -1.527 3.740 1.00 59.47 100 PRO A C 1
ATOM 790 O O . PRO A 1 100 ? 6.760 -1.190 4.741 1.00 59.47 100 PRO A O 1
ATOM 793 N N . GLU A 1 101 ? 6.070 -0.780 2.644 1.00 58.75 101 GLU A N 1
ATOM 794 C CA . GLU A 1 101 ? 6.621 0.570 2.577 1.00 58.75 101 GLU A CA 1
ATOM 795 C C . GLU A 1 101 ? 5.501 1.605 2.514 1.00 58.75 101 GLU A C 1
ATOM 797 O O . GLU A 1 101 ? 4.448 1.373 1.909 1.00 58.75 101 GLU A O 1
ATOM 802 N N . GLU A 1 102 ? 5.758 2.751 3.143 1.00 55.16 102 GLU A N 1
ATOM 803 C CA . GLU A 1 102 ? 4.844 3.884 3.189 1.00 55.16 102 GLU A CA 1
ATOM 804 C C . GLU A 1 102 ? 4.648 4.458 1.778 1.00 55.16 102 GLU A C 1
ATOM 806 O O . GLU A 1 102 ? 5.585 4.951 1.145 1.00 55.16 102 GLU A O 1
ATOM 811 N N . GLU A 1 103 ? 3.411 4.439 1.284 1.00 61.22 103 GLU A N 1
ATOM 812 C CA . GLU A 1 103 ? 3.015 5.261 0.146 1.00 61.22 103 GLU A CA 1
ATOM 813 C C . GLU A 1 103 ? 2.617 6.633 0.714 1.00 61.22 103 GLU A C 1
ATOM 815 O O . GLU A 1 103 ? 1.492 6.846 1.168 1.00 61.22 103 GLU A O 1
ATOM 820 N N . VAL A 1 104 ? 3.579 7.563 0.727 1.00 49.59 104 VAL A N 1
ATOM 821 C CA . VAL A 1 104 ? 3.547 8.880 1.411 1.00 49.59 104 VAL A CA 1
ATOM 822 C C . VAL A 1 104 ? 2.359 9.791 1.018 1.00 49.59 104 VAL A C 1
ATOM 824 O O . VAL A 1 104 ? 2.159 10.861 1.584 1.00 49.59 104 VAL A O 1
ATOM 827 N N . GLU A 1 105 ? 1.504 9.402 0.076 1.00 52.75 105 GLU A N 1
ATOM 828 C CA . GLU A 1 105 ? 0.600 10.330 -0.613 1.00 52.75 105 GLU A CA 1
ATOM 829 C C . GLU A 1 105 ? -0.899 10.023 -0.445 1.00 52.75 105 GLU A C 1
ATOM 831 O O . GLU A 1 105 ? -1.734 10.619 -1.125 1.00 52.75 105 GLU A O 1
ATOM 836 N N . ALA A 1 106 ? -1.292 9.129 0.469 1.00 51.88 106 ALA A N 1
ATOM 837 C CA . ALA A 1 106 ? -2.662 8.608 0.487 1.00 51.88 106 ALA A CA 1
ATOM 838 C C . ALA A 1 106 ? -3.666 9.295 1.428 1.00 51.88 106 ALA A C 1
ATOM 840 O O . ALA A 1 106 ? -4.860 9.009 1.294 1.00 51.88 106 ALA A O 1
ATOM 841 N N . HIS A 1 107 ? -3.284 10.219 2.330 1.00 54.91 107 HIS A N 1
AT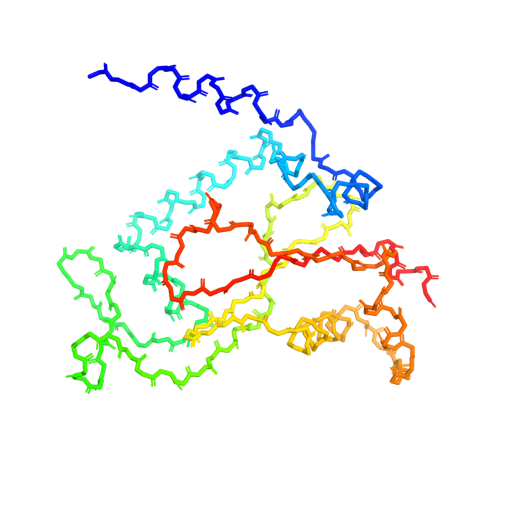OM 842 C CA . HIS A 1 107 ? -4.231 10.778 3.321 1.00 54.91 107 HIS A CA 1
ATOM 843 C C . HIS A 1 107 ? -4.071 12.272 3.634 1.00 54.91 107 HIS A C 1
ATOM 845 O O . HIS A 1 107 ? -3.036 12.879 3.382 1.00 54.91 107 HIS A O 1
ATOM 851 N N . ALA A 1 108 ? -5.141 12.882 4.167 1.00 55.16 108 ALA A N 1
ATOM 852 C CA . ALA A 1 108 ? -5.123 14.281 4.591 1.00 55.16 108 ALA A CA 1
ATOM 853 C C . ALA A 1 108 ? -4.016 14.494 5.633 1.00 55.16 108 ALA A C 1
ATOM 855 O O . ALA A 1 108 ? -3.947 13.699 6.584 1.00 55.16 108 ALA A O 1
ATOM 856 N N . PRO A 1 109 ? -3.220 15.574 5.520 1.00 56.38 109 PRO A N 1
ATOM 857 C CA . PRO A 1 109 ? -2.309 15.984 6.578 1.00 56.38 109 PRO A CA 1
ATOM 858 C C . PRO A 1 109 ? -3.050 16.019 7.922 1.00 56.38 109 PRO A C 1
ATOM 860 O O . PRO A 1 109 ? -4.079 16.680 8.056 1.00 56.38 109 PRO A O 1
ATOM 863 N N . GLY A 1 110 ? -2.561 15.261 8.908 1.00 64.69 110 GLY A N 1
ATOM 864 C CA . GLY A 1 110 ? -3.140 15.211 10.256 1.00 64.69 110 GLY A CA 1
ATOM 865 C C . GLY A 1 110 ? -4.260 14.187 10.488 1.00 64.69 110 GLY A C 1
ATOM 866 O O . GLY A 1 110 ? -4.720 14.066 11.619 1.00 64.69 110 GLY A O 1
ATOM 867 N N . SER A 1 111 ? -4.672 13.408 9.481 1.00 78.38 111 SER A N 1
ATOM 868 C CA . SER A 1 111 ? -5.631 12.303 9.690 1.00 78.38 111 SER A CA 1
ATOM 869 C C . SER A 1 111 ? -5.054 11.149 10.520 1.00 78.38 111 SER A C 1
ATOM 871 O O . SER A 1 111 ? -5.803 10.389 11.130 1.00 78.38 111 SER A O 1
ATOM 873 N N . GLY A 1 112 ? -3.723 11.017 10.544 1.00 87.62 112 GLY A N 1
ATOM 874 C CA . GLY A 1 112 ? -3.031 9.920 11.216 1.00 87.62 112 GLY A CA 1
ATOM 875 C C . GLY A 1 112 ? -3.299 8.552 10.583 1.00 87.62 112 GLY A C 1
ATOM 876 O O . GLY A 1 112 ? -3.081 7.538 11.240 1.00 87.62 112 GLY A O 1
ATOM 877 N N . ILE A 1 113 ? -3.792 8.527 9.342 1.00 89.56 113 ILE A N 1
ATOM 878 C CA . ILE A 1 113 ? -3.918 7.314 8.541 1.00 89.56 113 ILE A CA 1
ATOM 879 C C . ILE A 1 113 ? -2.668 7.214 7.670 1.00 89.56 113 ILE A C 1
ATOM 881 O O . ILE A 1 113 ? -2.313 8.182 6.997 1.00 89.56 113 ILE A O 1
ATOM 885 N N . GLU A 1 114 ? -2.023 6.058 7.679 1.00 89.94 114 GLU A N 1
ATOM 886 C CA . GLU A 1 114 ? -0.955 5.708 6.747 1.00 89.94 114 GLU A CA 1
ATOM 887 C C . GLU A 1 114 ? -1.427 4.632 5.786 1.00 89.94 114 GLU A C 1
ATOM 889 O O . GLU A 1 114 ? -2.203 3.757 6.173 1.00 89.94 114 GLU A O 1
ATOM 894 N N . HIS A 1 115 ? -0.917 4.677 4.558 1.00 89.88 115 HIS A N 1
ATOM 895 C CA . HIS A 1 115 ? -1.175 3.671 3.541 1.00 89.88 115 HIS A CA 1
ATOM 896 C C . HIS A 1 115 ? 0.120 2.957 3.192 1.00 89.88 115 HIS A C 1
ATOM 898 O O . HIS A 1 115 ? 1.072 3.562 2.713 1.00 89.88 115 HIS A O 1
ATOM 904 N N . HIS A 1 116 ? 0.130 1.658 3.443 1.00 91.44 116 HIS A N 1
ATOM 905 C CA . HIS A 1 116 ? 1.227 0.755 3.148 1.00 91.44 116 HIS A CA 1
ATOM 906 C C . HIS A 1 116 ? 0.797 -0.227 2.065 1.00 91.44 116 HIS A C 1
ATOM 908 O O . HIS A 1 116 ? -0.383 -0.588 1.965 1.00 91.44 116 HIS A O 1
ATOM 914 N N . VAL A 1 117 ? 1.754 -0.689 1.265 1.00 92.19 117 VAL A N 1
ATOM 915 C CA . VAL A 1 117 ? 1.512 -1.741 0.272 1.00 92.19 117 VAL A CA 1
ATOM 916 C C . VAL A 1 117 ? 2.466 -2.901 0.513 1.00 92.19 117 VAL A C 1
ATOM 918 O O . VAL A 1 117 ? 3.682 -2.734 0.480 1.00 92.19 117 VAL A O 1
ATOM 921 N N . LEU A 1 118 ? 1.893 -4.078 0.752 1.00 93.62 118 LEU A N 1
ATOM 922 C CA . LEU A 1 118 ? 2.609 -5.345 0.809 1.00 93.62 118 LEU A CA 1
ATOM 923 C C . LEU A 1 118 ? 2.698 -5.903 -0.610 1.00 93.62 118 LEU A C 1
ATOM 925 O O . LEU A 1 118 ? 1.657 -6.169 -1.210 1.00 93.62 118 LEU A O 1
ATOM 929 N N . TRP A 1 119 ? 3.910 -6.072 -1.138 1.00 91.75 119 TRP A N 1
ATOM 930 C CA . TRP A 1 119 ? 4.148 -6.575 -2.494 1.00 91.75 119 TRP A CA 1
ATOM 931 C C . TRP A 1 119 ? 4.670 -8.005 -2.466 1.00 91.75 119 TRP A C 1
ATOM 933 O O . TRP A 1 119 ? 5.516 -8.338 -1.636 1.00 91.75 119 TRP A O 1
ATOM 943 N N . LYS A 1 120 ? 4.230 -8.830 -3.417 1.00 91.81 120 LYS A N 1
ATOM 944 C CA . LYS A 1 120 ? 4.701 -10.207 -3.563 1.00 91.81 120 LYS A CA 1
ATOM 945 C C . LYS A 1 120 ? 4.947 -10.558 -5.018 1.00 91.81 120 LYS A C 1
ATOM 947 O O . LYS A 1 120 ? 4.077 -10.370 -5.863 1.00 91.81 120 LYS A O 1
ATOM 952 N N . LEU A 1 121 ? 6.133 -11.077 -5.304 1.00 90.06 121 LEU A N 1
ATOM 953 C CA . LEU A 1 121 ? 6.522 -11.543 -6.628 1.00 90.06 121 LEU A CA 1
ATOM 954 C C . LEU A 1 121 ? 6.279 -13.053 -6.737 1.00 90.06 121 LEU A C 1
ATOM 956 O O . LEU A 1 121 ? 6.670 -13.809 -5.849 1.00 90.06 121 LEU A O 1
ATOM 960 N N . GLY A 1 122 ? 5.659 -13.502 -7.831 1.00 86.19 122 GLY A N 1
ATOM 961 C CA . GLY A 1 122 ? 5.568 -14.932 -8.158 1.00 86.19 122 GLY A CA 1
ATOM 962 C C . GLY A 1 122 ? 4.489 -15.735 -7.417 1.00 86.19 122 GLY A C 1
ATOM 963 O O . GLY A 1 122 ? 4.566 -16.960 -7.394 1.00 86.19 122 GLY A O 1
ATOM 964 N N . GLY A 1 123 ? 3.470 -15.087 -6.846 1.00 89.06 123 GLY A N 1
ATOM 965 C CA . GLY A 1 123 ? 2.333 -15.762 -6.208 1.00 89.06 123 GLY A CA 1
ATOM 966 C C . GLY A 1 123 ? 1.333 -14.788 -5.587 1.00 89.06 123 GLY A C 1
ATOM 967 O O . GLY A 1 123 ? 1.552 -13.579 -5.617 1.00 89.06 123 GLY A O 1
ATOM 968 N N . ASP A 1 124 ? 0.253 -15.323 -5.013 1.00 92.56 124 ASP A N 1
ATOM 969 C CA . ASP A 1 124 ? -0.764 -14.535 -4.305 1.00 92.56 124 ASP A CA 1
ATOM 970 C C . ASP A 1 124 ? -0.346 -14.267 -2.856 1.00 92.56 124 ASP A C 1
ATOM 972 O O . ASP A 1 124 ? 0.230 -15.142 -2.198 1.00 92.56 124 ASP A O 1
ATOM 976 N N . VAL A 1 125 ? -0.631 -13.069 -2.347 1.00 91.94 125 VAL A N 1
ATOM 977 C CA . VAL A 1 125 ? -0.407 -12.730 -0.936 1.00 91.94 125 VAL A CA 1
ATOM 978 C C . VAL A 1 125 ? -1.377 -13.515 -0.051 1.00 91.94 125 VAL A C 1
ATOM 980 O O . VAL A 1 125 ? -2.578 -13.561 -0.311 1.00 91.94 125 VAL A O 1
ATOM 983 N N . THR A 1 126 ? -0.847 -14.127 1.004 1.00 93.81 126 THR A N 1
ATOM 984 C CA . THR A 1 126 ? -1.593 -14.944 1.973 1.00 93.81 126 THR A CA 1
ATOM 985 C C . THR A 1 126 ? -2.048 -14.132 3.183 1.00 93.81 126 THR A C 1
ATOM 987 O O . THR A 1 126 ? -1.464 -13.095 3.509 1.00 93.81 126 THR A O 1
ATOM 990 N N . ASP A 1 127 ? -3.069 -14.620 3.890 1.00 93.00 127 ASP A N 1
ATOM 991 C CA . ASP A 1 127 ? -3.552 -13.987 5.122 1.00 93.00 127 ASP A CA 1
ATOM 992 C C . ASP A 1 127 ? -2.464 -13.971 6.211 1.00 93.00 127 ASP A C 1
ATOM 994 O O . ASP A 1 127 ? -2.339 -12.990 6.949 1.00 93.00 127 ASP A O 1
ATOM 998 N N . GLU A 1 128 ? -1.621 -15.006 6.274 1.00 92.12 128 GLU A N 1
ATOM 999 C CA . GLU A 1 128 ? -0.481 -15.081 7.190 1.00 92.12 128 GLU A CA 1
ATOM 1000 C C . GLU A 1 128 ? 0.563 -13.990 6.905 1.00 92.12 128 GLU A C 1
ATOM 1002 O O . GLU A 1 128 ? 1.076 -13.362 7.833 1.00 92.12 128 GLU A O 1
ATOM 1007 N N . GLU A 1 129 ? 0.855 -13.713 5.631 1.00 93.44 129 GLU A N 1
ATOM 1008 C CA . GLU A 1 129 ? 1.769 -12.633 5.234 1.00 93.44 129 GLU A CA 1
ATOM 1009 C C . GLU A 1 129 ? 1.183 -11.254 5.554 1.00 93.44 129 GLU A C 1
ATOM 1011 O O . GLU A 1 129 ? 1.903 -10.379 6.038 1.00 93.44 129 GLU A O 1
ATOM 1016 N N . VAL A 1 130 ? -0.127 -11.060 5.355 1.00 93.62 130 VAL A N 1
ATOM 1017 C CA . VAL A 1 130 ? -0.814 -9.823 5.762 1.00 93.62 130 VAL A CA 1
ATOM 1018 C C . VAL A 1 130 ? -0.739 -9.639 7.278 1.00 93.62 130 VAL A C 1
ATOM 1020 O O . VAL A 1 130 ? -0.447 -8.538 7.748 1.00 93.62 130 VAL A O 1
ATOM 1023 N N . ALA A 1 131 ? -0.973 -10.700 8.054 1.00 91.50 131 ALA A N 1
ATOM 1024 C CA . ALA A 1 131 ? -0.867 -10.658 9.510 1.00 91.50 131 ALA A CA 1
ATOM 1025 C C . ALA A 1 131 ? 0.565 -10.333 9.968 1.00 91.50 131 ALA A C 1
ATOM 1027 O O . ALA A 1 131 ? 0.743 -9.492 10.854 1.00 91.50 131 ALA A O 1
ATOM 1028 N N . SER A 1 132 ? 1.575 -10.933 9.328 1.00 90.75 132 SER A N 1
ATOM 1029 C CA . SER A 1 132 ? 2.991 -10.656 9.587 1.00 90.75 132 SER A CA 1
ATOM 1030 C C . SER A 1 132 ? 3.352 -9.201 9.278 1.00 90.75 132 SER A C 1
ATOM 1032 O O . SER A 1 132 ? 3.970 -8.535 10.107 1.00 90.75 132 SER A O 1
ATOM 1034 N N . ALA A 1 133 ? 2.917 -8.670 8.131 1.00 92.81 133 ALA A N 1
ATOM 1035 C CA . ALA A 1 133 ? 3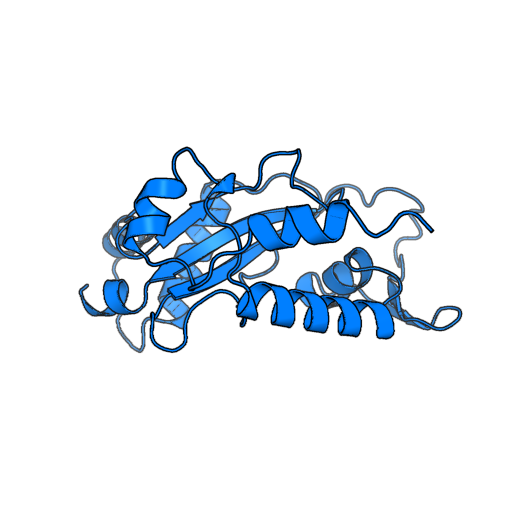.170 -7.281 7.748 1.00 92.81 133 ALA A CA 1
ATOM 1036 C C . ALA A 1 133 ? 2.540 -6.284 8.735 1.00 92.81 133 ALA A C 1
ATOM 1038 O O . ALA A 1 133 ? 3.166 -5.297 9.113 1.00 92.81 133 ALA A O 1
ATOM 1039 N N . LYS A 1 134 ? 1.319 -6.550 9.214 1.00 93.12 134 LYS A N 1
ATOM 1040 C CA . LYS A 1 134 ? 0.678 -5.727 10.253 1.00 93.12 134 LYS A CA 1
ATOM 1041 C C . LYS A 1 134 ? 1.437 -5.771 11.580 1.00 93.12 134 LYS A C 1
ATOM 1043 O O . LYS A 1 134 ? 1.587 -4.732 12.218 1.00 93.12 134 LYS A O 1
ATOM 1048 N N . ALA A 1 135 ? 1.922 -6.942 11.996 1.00 89.75 135 ALA A N 1
ATOM 1049 C CA . ALA A 1 135 ? 2.725 -7.077 13.211 1.00 89.75 135 ALA A CA 1
ATOM 1050 C C . ALA A 1 135 ? 4.048 -6.300 13.108 1.00 89.75 135 ALA A C 1
ATOM 1052 O O . ALA A 1 135 ? 4.437 -5.617 14.051 1.00 89.75 135 ALA A O 1
ATOM 1053 N N . GLU A 1 136 ? 4.693 -6.333 11.944 1.00 89.81 136 GLU A N 1
ATOM 1054 C CA . GLU A 1 136 ? 5.897 -5.549 11.669 1.00 89.81 136 GLU A CA 1
ATOM 1055 C C . GLU A 1 136 ? 5.625 -4.036 11.718 1.00 89.81 136 GLU A C 1
ATOM 1057 O O . GLU A 1 136 ? 6.365 -3.285 12.352 1.00 89.81 136 GLU A O 1
ATOM 1062 N N . LEU A 1 137 ? 4.519 -3.581 11.117 1.00 90.38 137 LEU A N 1
ATOM 1063 C CA . LEU A 1 137 ? 4.090 -2.181 11.198 1.00 90.38 137 LEU A CA 1
ATOM 1064 C C . LEU A 1 137 ? 3.800 -1.751 12.641 1.00 90.38 137 LEU A C 1
ATOM 1066 O O . LEU A 1 137 ? 4.092 -0.611 13.006 1.00 90.38 137 LEU A O 1
ATOM 1070 N N . LEU A 1 138 ? 3.244 -2.642 13.469 1.00 88.31 138 LEU A N 1
ATOM 1071 C CA . LEU A 1 138 ? 3.077 -2.382 14.897 1.00 88.31 138 LEU A CA 1
ATOM 1072 C C . LEU A 1 138 ? 4.421 -2.223 15.588 1.00 88.31 138 LEU A C 1
ATOM 1074 O O . LEU A 1 138 ? 4.570 -1.254 16.319 1.00 88.31 138 LEU A O 1
ATOM 1078 N N . ASP A 1 139 ? 5.381 -3.115 15.360 1.00 84.81 139 ASP A N 1
ATOM 1079 C CA . ASP A 1 139 ? 6.706 -3.044 15.986 1.00 84.81 139 ASP A CA 1
ATOM 1080 C C . ASP A 1 139 ? 7.419 -1.725 15.645 1.00 84.81 139 ASP A C 1
ATOM 1082 O O . ASP A 1 139 ? 7.848 -0.990 16.535 1.00 84.81 139 ASP A O 1
ATOM 1086 N N . LEU A 1 140 ? 7.401 -1.333 14.366 1.00 82.81 140 LEU A N 1
ATOM 1087 C CA . LEU A 1 140 ? 7.977 -0.068 13.894 1.00 82.81 140 LEU A CA 1
ATOM 1088 C C . LEU A 1 140 ? 7.328 1.178 14.523 1.00 82.81 140 LEU A C 1
ATOM 1090 O O . LEU A 1 140 ? 7.988 2.206 14.681 1.00 82.81 140 LEU A O 1
ATOM 1094 N N . ASN A 1 141 ? 6.042 1.105 14.880 1.00 81.25 141 ASN A N 1
ATOM 1095 C CA . ASN A 1 141 ? 5.289 2.224 15.458 1.00 81.25 141 ASN A CA 1
ATOM 1096 C C . ASN A 1 141 ? 5.150 2.149 16.991 1.00 81.25 141 ASN A C 1
ATOM 1098 O O . ASN A 1 141 ? 4.769 3.135 17.629 1.00 81.25 141 ASN A O 1
ATOM 1102 N N . SER A 1 142 ? 5.463 1.008 17.603 1.00 74.19 142 SER A N 1
ATOM 1103 C CA . SER A 1 142 ? 5.353 0.775 19.043 1.00 74.19 142 SER A CA 1
ATOM 1104 C C . SER A 1 142 ? 6.635 1.228 19.722 1.00 74.19 142 SER A C 1
ATOM 1106 O O . SER A 1 142 ? 7.475 0.424 20.109 1.00 74.19 142 SER A O 1
ATOM 1108 N N . VAL A 1 143 ? 6.804 2.542 19.884 1.00 58.69 143 VAL A N 1
ATOM 1109 C CA . VAL A 1 143 ? 7.965 3.109 20.585 1.00 58.69 143 VAL A CA 1
ATOM 1110 C C . VAL A 1 143 ? 8.024 2.571 22.026 1.00 58.69 143 VAL A C 1
ATOM 1112 O O . VAL A 1 143 ? 7.348 3.074 22.923 1.00 58.69 143 VAL A O 1
ATOM 1115 N N . GLY A 1 144 ? 8.838 1.536 22.245 1.00 60.81 144 GLY A N 1
ATOM 1116 C CA . GLY A 1 144 ? 9.234 1.035 23.564 1.00 60.81 144 GLY A CA 1
ATOM 1117 C C . GLY A 1 144 ? 8.167 0.283 24.369 1.00 60.81 144 GLY A C 1
ATOM 1118 O O . GLY A 1 144 ? 8.327 0.165 25.584 1.00 60.81 144 GLY A O 1
ATOM 1119 N N . ARG A 1 145 ? 7.088 -0.214 23.748 1.00 70.62 145 ARG A N 1
ATOM 1120 C CA . ARG A 1 145 ? 6.098 -1.071 24.426 1.00 70.62 145 ARG A CA 1
ATOM 1121 C C . ARG A 1 145 ? 6.192 -2.502 23.911 1.00 70.62 145 ARG A C 1
ATOM 1123 O O . ARG A 1 145 ? 5.813 -2.767 22.777 1.00 70.62 145 ARG A O 1
ATOM 1130 N N . GLU A 1 146 ? 6.629 -3.421 24.766 1.00 78.88 146 GLU A N 1
ATOM 1131 C CA . GLU A 1 146 ? 6.469 -4.851 24.502 1.00 78.88 146 GLU A CA 1
ATOM 1132 C C . GLU A 1 146 ? 4.976 -5.201 24.552 1.00 78.88 146 GLU A C 1
ATOM 1134 O O . GLU A 1 146 ? 4.317 -5.057 25.586 1.00 78.88 146 GLU A O 1
ATOM 1139 N N . LEU A 1 147 ? 4.425 -5.633 23.419 1.00 80.75 147 LEU A N 1
ATOM 1140 C CA . LEU A 1 147 ? 3.074 -6.176 23.332 1.00 80.75 147 LEU A CA 1
ATOM 1141 C C . LEU A 1 147 ? 3.151 -7.703 23.407 1.00 80.75 147 LEU A C 1
ATOM 1143 O O . LEU A 1 147 ? 3.999 -8.321 22.767 1.00 80.75 147 LEU A O 1
ATOM 1147 N N . SER A 1 148 ? 2.256 -8.328 24.176 1.00 84.81 148 SER A N 1
ATOM 1148 C CA . SER A 1 148 ? 2.131 -9.788 24.166 1.00 84.81 148 SER A CA 1
ATOM 1149 C C . SER A 1 148 ? 1.654 -10.281 22.795 1.00 84.81 148 SER A C 1
ATOM 1151 O O . SER A 1 148 ? 0.960 -9.557 22.078 1.00 84.81 148 SER A O 1
ATOM 1153 N N . ALA A 1 149 ? 1.968 -11.533 22.449 1.00 84.19 149 ALA A N 1
ATOM 1154 C CA . ALA A 1 149 ? 1.518 -12.150 21.197 1.00 84.19 149 ALA A CA 1
ATOM 1155 C C . ALA A 1 149 ? -0.014 -12.084 21.027 1.00 84.19 149 ALA A C 1
ATOM 1157 O O . ALA A 1 149 ? -0.503 -11.699 19.970 1.00 84.19 149 ALA A O 1
ATOM 1158 N N . GLU A 1 150 ? -0.766 -12.352 22.099 1.00 85.12 150 GLU A N 1
ATOM 1159 C CA . GLU A 1 150 ? -2.235 -12.253 22.118 1.00 85.12 150 GLU A CA 1
ATOM 1160 C C . GLU A 1 150 ? -2.725 -10.828 21.821 1.00 85.12 150 GLU A C 1
ATOM 1162 O O . GLU A 1 150 ? -3.705 -10.624 21.102 1.00 85.12 150 GLU A O 1
ATOM 1167 N N . ARG A 1 151 ? -2.035 -9.811 22.356 1.00 84.31 151 ARG A N 1
ATOM 1168 C CA . ARG A 1 151 ? -2.391 -8.410 22.122 1.00 84.31 151 ARG A CA 1
ATOM 1169 C C . ARG A 1 151 ? -2.057 -7.991 20.693 1.00 84.31 151 ARG A C 1
ATOM 1171 O O . ARG A 1 151 ? -2.871 -7.308 20.080 1.00 84.31 151 ARG A O 1
ATOM 1178 N N . LEU A 1 152 ? -0.914 -8.418 20.155 1.00 83.94 152 LEU A N 1
ATOM 1179 C CA . LEU A 1 152 ? -0.546 -8.190 18.754 1.00 83.94 152 LEU A CA 1
ATOM 1180 C C . LEU A 1 152 ? -1.585 -8.785 17.802 1.00 83.94 152 LEU A C 1
ATOM 1182 O O . LEU A 1 152 ? -2.039 -8.097 16.889 1.00 83.94 152 LEU A O 1
ATOM 1186 N N . GLU A 1 153 ? -2.015 -10.020 18.051 1.00 84.38 153 GLU A N 1
ATOM 1187 C CA . GLU A 1 153 ? -3.050 -10.685 17.260 1.00 84.38 153 GLU A CA 1
ATOM 1188 C C . GLU A 1 153 ? -4.385 -9.929 17.327 1.00 84.38 153 GLU A C 1
ATOM 1190 O O . GLU A 1 153 ? -4.994 -9.637 16.294 1.00 84.38 153 GLU A O 1
ATOM 1195 N N . GLN A 1 154 ? -4.813 -9.528 18.529 1.00 85.81 154 GLN A N 1
ATOM 1196 C CA . GLN A 1 154 ? -6.038 -8.750 18.710 1.00 85.81 154 GLN A CA 1
ATOM 1197 C C . GLN A 1 154 ? -5.997 -7.418 17.945 1.00 85.81 154 GLN A C 1
ATOM 1199 O O . GLN A 1 154 ? -6.995 -7.022 17.343 1.00 85.81 154 GLN A O 1
ATOM 1204 N N . ILE A 1 155 ? -4.859 -6.719 17.969 1.00 85.94 155 ILE A N 1
ATOM 1205 C CA . ILE A 1 155 ? -4.696 -5.427 17.293 1.00 85.94 155 ILE A CA 1
ATOM 1206 C C . ILE A 1 155 ? -4.636 -5.609 15.774 1.00 85.94 155 ILE A C 1
ATOM 1208 O O . ILE A 1 155 ? -5.300 -4.872 15.049 1.00 85.94 155 ILE A O 1
ATOM 1212 N N . SER A 1 156 ? -3.881 -6.598 15.294 1.00 83.94 156 SER A N 1
ATOM 1213 C CA . SER A 1 156 ? -3.717 -6.902 13.865 1.00 83.94 156 SER A CA 1
ATOM 1214 C C . SER A 1 156 ? -5.050 -7.253 13.185 1.00 83.94 156 SER A C 1
ATOM 1216 O O . SER A 1 156 ? -5.317 -6.856 12.043 1.00 83.94 156 SER A O 1
ATOM 1218 N N . ASN A 1 157 ? -5.933 -7.926 13.925 1.00 86.31 157 ASN A N 1
ATOM 1219 C CA . ASN A 1 157 ? -7.285 -8.269 13.484 1.00 86.31 157 ASN A CA 1
ATOM 1220 C C . ASN A 1 157 ? -8.322 -7.166 13.769 1.00 86.31 157 ASN A C 1
ATOM 1222 O O . ASN A 1 157 ? -9.461 -7.244 13.306 1.00 86.31 157 ASN A O 1
ATOM 1226 N N . GLY A 1 158 ? -7.951 -6.133 14.528 1.00 87.31 158 GLY A N 1
ATOM 1227 C CA . GLY A 1 158 ? -8.834 -5.049 14.931 1.00 87.31 158 GLY A CA 1
ATOM 1228 C C . GLY A 1 158 ? -8.983 -3.969 13.859 1.00 87.31 158 GLY A C 1
ATOM 1229 O O . GLY A 1 158 ? -8.017 -3.315 13.468 1.00 87.31 158 GLY A O 1
ATOM 1230 N N . THR A 1 159 ? -10.228 -3.675 13.475 1.00 90.50 159 THR A N 1
ATOM 1231 C CA . THR A 1 159 ? -10.553 -2.605 12.509 1.00 90.50 159 THR A CA 1
ATOM 1232 C C . THR A 1 159 ? -10.347 -1.188 13.050 1.00 90.50 159 THR A C 1
ATOM 1234 O O . THR A 1 159 ? -10.542 -0.210 12.333 1.00 90.50 159 THR A O 1
ATOM 1237 N N . ASP A 1 160 ? -10.011 -1.046 14.332 1.00 90.00 160 ASP A N 1
ATOM 1238 C CA . ASP A 1 160 ? -9.710 0.252 14.941 1.00 90.00 160 ASP A CA 1
ATOM 1239 C C . ASP A 1 160 ? -8.292 0.739 14.617 1.00 90.00 160 ASP A C 1
ATOM 1241 O O . ASP A 1 160 ? -8.040 1.947 14.677 1.00 90.00 160 ASP A O 1
ATOM 1245 N N . VAL A 1 161 ? -7.396 -0.188 14.251 1.00 91.94 161 VAL A N 1
ATOM 1246 C CA . VAL A 1 161 ? -5.990 0.091 13.929 1.00 91.94 161 VAL A CA 1
ATOM 1247 C C . VAL A 1 161 ? -5.655 -0.269 12.493 1.00 91.94 161 VAL A C 1
ATOM 1249 O O . VAL A 1 161 ? -5.013 0.539 11.826 1.00 91.94 161 VAL A O 1
ATOM 1252 N N . PHE A 1 162 ? -6.108 -1.425 12.000 1.00 95.12 162 PHE A N 1
ATOM 1253 C CA . PHE A 1 162 ? -5.784 -1.876 10.652 1.00 95.12 162 PHE A CA 1
ATOM 1254 C C . PHE A 1 162 ? -7.011 -2.091 9.783 1.00 95.12 162 PHE A C 1
ATOM 1256 O O . PHE A 1 162 ? -8.015 -2.659 10.207 1.00 95.12 162 PHE A O 1
ATOM 1263 N N . LEU A 1 163 ? -6.876 -1.717 8.516 1.00 95.06 163 LEU A N 1
ATOM 1264 C CA . LEU A 1 163 ? -7.759 -2.154 7.441 1.00 95.06 163 LEU A CA 1
ATOM 1265 C C . LEU A 1 163 ? -6.894 -2.668 6.299 1.00 95.06 163 LEU A C 1
ATOM 1267 O O . LEU A 1 163 ? -5.824 -2.124 6.054 1.00 95.06 163 LEU A O 1
ATOM 1271 N N . SER A 1 164 ? -7.328 -3.710 5.599 1.00 95.06 164 SER A N 1
ATOM 1272 C CA . SER A 1 164 ? -6.570 -4.248 4.469 1.00 95.06 164 SER A CA 1
ATOM 1273 C C . SER A 1 164 ? -7.486 -4.752 3.366 1.00 95.06 164 SER A C 1
ATOM 1275 O O . SER A 1 164 ? -8.569 -5.262 3.652 1.00 95.06 164 SER A O 1
ATOM 1277 N N . TRP A 1 165 ? -7.063 -4.610 2.111 1.00 94.25 165 TRP A N 1
ATOM 1278 C CA . TRP A 1 165 ? -7.781 -5.152 0.957 1.00 94.25 165 TRP A CA 1
ATOM 1279 C C . TRP A 1 165 ? -6.840 -5.492 -0.195 1.00 94.25 165 TRP A C 1
ATOM 1281 O O . TRP A 1 165 ? -5.767 -4.909 -0.353 1.00 94.25 165 TRP A O 1
ATOM 1291 N N . ILE A 1 166 ? -7.308 -6.406 -1.040 1.00 91.06 166 ILE A N 1
ATOM 1292 C CA . ILE A 1 166 ? -6.698 -6.738 -2.326 1.00 91.06 166 ILE A CA 1
ATOM 1293 C C . ILE A 1 166 ? -7.546 -6.090 -3.411 1.00 91.06 166 ILE A C 1
ATOM 1295 O O . ILE A 1 166 ? -8.776 -6.195 -3.396 1.00 91.06 166 ILE A O 1
ATOM 1299 N N . ASN A 1 167 ? -6.910 -5.408 -4.361 1.00 84.56 167 ASN A N 1
ATOM 1300 C CA . ASN A 1 167 ? -7.644 -4.880 -5.502 1.00 84.56 167 ASN A CA 1
ATOM 1301 C C . ASN A 1 167 ? -8.247 -6.034 -6.327 1.00 84.56 167 ASN A C 1
ATOM 1303 O O . ASN A 1 167 ? -7.563 -7.031 -6.585 1.00 84.56 167 ASN A O 1
ATOM 1307 N N . PRO A 1 168 ? -9.507 -5.912 -6.788 1.00 83.00 168 PRO A N 1
ATOM 1308 C CA . PRO A 1 168 ? -10.101 -6.902 -7.676 1.00 83.00 168 PRO A CA 1
ATOM 1309 C C . PRO A 1 168 ? -9.279 -7.018 -8.971 1.00 83.00 168 PRO A C 1
ATOM 1311 O O . PRO A 1 168 ? -8.631 -6.044 -9.365 1.00 83.00 168 PRO A O 1
ATOM 1314 N N . PRO A 1 169 ? -9.340 -8.157 -9.689 1.00 80.19 169 PRO A N 1
ATOM 1315 C CA . PRO A 1 169 ? -8.528 -8.387 -10.888 1.00 80.19 169 PRO A CA 1
ATOM 1316 C C . PRO A 1 169 ? -8.615 -7.270 -11.936 1.00 80.19 169 PRO A C 1
ATOM 1318 O O . PRO A 1 169 ? -7.615 -6.927 -12.553 1.00 80.19 169 PRO A O 1
ATOM 1321 N N . SER A 1 170 ? -9.785 -6.639 -12.087 1.00 77.44 170 SER A N 1
ATOM 1322 C CA . SER A 1 170 ? -9.999 -5.513 -13.007 1.00 77.44 170 SER A CA 1
ATOM 1323 C C . SER A 1 170 ? -9.204 -4.245 -12.667 1.00 77.44 170 SER A C 1
ATOM 1325 O O . SER A 1 170 ? -9.157 -3.330 -13.482 1.00 77.44 170 SER A O 1
ATOM 1327 N N . LEU A 1 171 ? -8.637 -4.158 -11.461 1.00 71.88 171 LEU A N 1
ATOM 1328 C CA . LEU A 1 171 ? -7.846 -3.029 -10.966 1.00 71.88 171 LEU A CA 1
ATOM 1329 C C . LEU A 1 171 ? -6.366 -3.388 -10.744 1.00 71.88 171 LEU A C 1
ATOM 1331 O O . LEU A 1 171 ? -5.584 -2.505 -10.396 1.00 71.88 171 LEU A O 1
ATOM 1335 N N . LYS A 1 172 ? -5.954 -4.646 -10.960 1.00 76.62 172 LYS A N 1
ATOM 1336 C CA . LYS A 1 172 ? -4.539 -5.041 -10.886 1.00 76.62 172 LYS A CA 1
ATOM 1337 C C . LYS A 1 172 ? -3.816 -4.599 -12.163 1.00 76.62 172 LYS A C 1
ATOM 1339 O O . LYS A 1 172 ? -4.257 -4.904 -13.267 1.00 76.62 172 LYS A O 1
ATOM 1344 N N . SER A 1 173 ? -2.703 -3.878 -12.020 1.00 72.00 173 SER A N 1
ATOM 1345 C CA . SER A 1 173 ? -1.956 -3.305 -13.154 1.00 72.00 173 SER A CA 1
ATOM 1346 C C . SER A 1 173 ? -0.611 -3.975 -13.446 1.00 72.00 173 SER A C 1
ATOM 1348 O O . SER A 1 173 ? 0.050 -3.581 -14.403 1.00 72.00 173 SER A O 1
ATOM 1350 N N . LEU A 1 174 ? -0.174 -4.928 -12.618 1.00 80.50 174 LEU A N 1
ATOM 1351 C CA . LEU A 1 174 ? 1.172 -5.502 -12.671 1.00 80.50 174 LEU A CA 1
ATOM 1352 C C . LEU A 1 174 ? 1.082 -7.033 -12.755 1.00 80.50 174 LEU A C 1
ATOM 1354 O O . LEU A 1 174 ? 0.742 -7.673 -11.763 1.00 80.50 174 LEU A O 1
ATOM 1358 N N . PRO A 1 175 ? 1.320 -7.639 -13.930 1.00 81.56 175 PRO A N 1
ATOM 1359 C CA . PRO A 1 175 ? 1.316 -9.092 -14.053 1.00 81.56 175 PRO A CA 1
ATOM 1360 C C . PRO A 1 175 ? 2.475 -9.694 -13.247 1.00 81.56 175 PRO A C 1
ATOM 1362 O O . PRO A 1 175 ? 3.580 -9.170 -13.282 1.00 81.56 175 PRO A O 1
ATOM 1365 N N . GLY A 1 176 ? 2.232 -10.790 -12.526 1.00 85.00 176 GLY A N 1
ATOM 1366 C CA . GLY A 1 176 ? 3.265 -11.497 -11.754 1.00 85.00 176 GLY A CA 1
ATOM 1367 C C . GLY A 1 176 ? 3.635 -10.873 -10.401 1.00 85.00 176 GLY A C 1
ATOM 1368 O O . GLY A 1 176 ? 4.344 -11.522 -9.633 1.00 85.00 176 GLY A O 1
ATOM 1369 N N . ILE A 1 177 ? 3.128 -9.674 -10.089 1.00 88.50 177 ILE A N 1
ATOM 1370 C CA . ILE A 1 177 ? 3.268 -9.029 -8.777 1.00 88.50 177 ILE A CA 1
ATOM 1371 C C . ILE A 1 177 ? 1.880 -8.880 -8.150 1.00 88.50 177 ILE A C 1
ATOM 1373 O O . ILE A 1 177 ? 1.048 -8.106 -8.633 1.00 88.50 177 ILE A O 1
ATOM 1377 N N . ASP A 1 178 ? 1.639 -9.596 -7.057 1.00 91.25 178 ASP A N 1
ATOM 1378 C CA . ASP A 1 178 ? 0.460 -9.387 -6.228 1.00 91.25 178 ASP A CA 1
ATOM 1379 C C . ASP A 1 178 ? 0.709 -8.302 -5.174 1.00 91.25 178 ASP A C 1
ATOM 1381 O O . ASP A 1 178 ? 1.855 -7.986 -4.837 1.00 91.25 178 ASP A O 1
ATOM 1385 N N . HIS A 1 179 ? -0.367 -7.683 -4.684 1.00 91.94 179 HIS A N 1
ATOM 1386 C CA . HIS A 1 179 ? -0.259 -6.674 -3.638 1.00 91.94 179 HIS A CA 1
ATOM 1387 C C . HIS A 1 179 ? -1.503 -6.548 -2.764 1.00 91.94 179 HIS A C 1
ATOM 1389 O O . HIS A 1 179 ? -2.640 -6.648 -3.232 1.00 91.94 179 HIS A O 1
ATOM 1395 N N . VAL A 1 180 ? -1.265 -6.231 -1.492 1.00 94.00 180 VAL A N 1
ATOM 1396 C CA . VAL A 1 180 ? -2.298 -5.906 -0.505 1.00 94.00 180 VAL A CA 1
ATOM 1397 C C . VAL A 1 180 ? -2.072 -4.492 -0.015 1.00 94.00 180 VAL A C 1
ATOM 1399 O O . VAL A 1 180 ? -0.972 -4.127 0.395 1.00 94.00 180 VAL A O 1
ATOM 1402 N N . HIS A 1 181 ? -3.129 -3.695 -0.028 1.00 92.81 181 HIS A N 1
ATOM 1403 C CA . HIS A 1 181 ? -3.122 -2.391 0.609 1.00 92.81 181 HIS A CA 1
ATOM 1404 C C . HIS A 1 181 ? -3.453 -2.556 2.087 1.00 92.81 181 HIS A C 1
ATOM 1406 O O . HIS A 1 181 ? -4.419 -3.238 2.432 1.00 92.81 181 HIS A O 1
ATOM 1412 N N . ILE A 1 182 ? -2.671 -1.918 2.950 1.00 94.31 182 ILE A N 1
ATOM 1413 C CA . ILE A 1 182 ? -2.835 -1.935 4.400 1.00 94.31 182 ILE A CA 1
ATOM 1414 C C . ILE A 1 182 ? -2.919 -0.484 4.865 1.00 94.31 182 ILE A C 1
ATOM 1416 O O . ILE A 1 182 ? -2.008 0.301 4.624 1.00 94.31 182 ILE A O 1
ATOM 1420 N N . LEU A 1 183 ? -4.008 -0.116 5.532 1.00 93.25 183 LEU A N 1
ATOM 1421 C CA . LEU A 1 183 ? -4.118 1.162 6.220 1.00 93.25 183 LEU A CA 1
ATOM 1422 C C . LEU A 1 183 ? -3.834 0.982 7.702 1.00 93.25 183 LEU A C 1
ATOM 1424 O O . LEU A 1 183 ? -4.394 0.080 8.328 1.00 93.25 183 LEU A O 1
ATOM 1428 N N . LEU A 1 184 ? -3.022 1.879 8.253 1.00 92.56 184 LEU A N 1
ATOM 1429 C CA . LEU A 1 184 ? -2.718 1.973 9.677 1.00 92.56 184 LEU A CA 1
ATOM 1430 C C . LEU A 1 184 ? -3.293 3.274 10.244 1.00 92.56 184 LEU A C 1
ATOM 1432 O O . LEU A 1 184 ? -2.991 4.360 9.758 1.00 92.56 184 LEU A O 1
ATOM 1436 N N . HIS A 1 185 ? -4.089 3.178 11.305 1.00 92.75 185 HIS A N 1
ATOM 1437 C CA . HIS A 1 185 ? -4.662 4.319 12.013 1.00 92.75 185 HIS A CA 1
ATOM 1438 C C . HIS A 1 185 ? -3.888 4.617 13.300 1.00 92.75 185 HIS A C 1
ATOM 1440 O O . HIS A 1 185 ? -4.178 4.075 14.371 1.00 92.75 185 HIS A O 1
ATOM 1446 N N . LYS A 1 186 ? -2.922 5.537 13.219 1.00 89.31 186 LYS A N 1
ATOM 1447 C CA . LYS A 1 186 ? -2.089 5.961 14.358 1.00 89.31 186 LYS A CA 1
ATOM 1448 C C . LYS A 1 186 ? -2.901 6.467 15.562 1.00 89.31 186 LYS A C 1
ATOM 1450 O O . LYS A 1 186 ? -2.587 6.070 16.682 1.00 89.31 186 LYS A O 1
ATOM 1455 N N . PRO A 1 187 ? -3.967 7.281 15.401 1.00 89.38 187 PRO A N 1
ATOM 1456 C CA . PRO A 1 187 ? -4.822 7.659 16.525 1.00 89.38 187 PRO A CA 1
ATOM 1457 C C . PRO A 1 187 ? -5.501 6.466 17.208 1.00 89.38 187 PRO A C 1
ATOM 1459 O O . PRO A 1 187 ? -5.761 6.532 18.407 1.00 89.38 187 PRO A O 1
ATOM 1462 N N . GLY A 1 188 ? -5.794 5.396 16.461 1.00 84.38 188 GLY A N 1
ATOM 1463 C CA . GLY A 1 188 ? -6.285 4.130 17.005 1.00 84.38 188 GLY A CA 1
ATOM 1464 C C . GLY A 1 188 ? -5.222 3.423 17.841 1.00 84.38 188 GLY A C 1
ATOM 1465 O O . GLY A 1 188 ? -5.517 2.996 18.954 1.00 84.38 188 GLY A O 1
ATOM 1466 N N . LEU A 1 189 ? -3.976 3.394 17.359 1.00 84.25 189 LEU A N 1
ATOM 1467 C CA . LEU A 1 189 ? -2.837 2.816 18.078 1.00 84.25 189 LEU A CA 1
ATOM 1468 C C . LEU A 1 189 ? -2.594 3.500 19.433 1.00 84.25 189 LEU A C 1
ATOM 1470 O O . LEU A 1 189 ? -2.395 2.830 20.440 1.00 84.25 189 LEU A O 1
ATOM 1474 N N . SER A 1 190 ? -2.698 4.830 19.488 1.00 81.25 190 SER A N 1
ATOM 1475 C CA . SER A 1 190 ? -2.528 5.603 20.729 1.00 81.25 190 SER A CA 1
ATOM 1476 C C . SER A 1 190 ? -3.604 5.351 21.795 1.00 81.25 190 SER A C 1
ATOM 1478 O O . SER A 1 190 ? -3.442 5.795 22.932 1.00 81.25 190 SER A O 1
ATOM 1480 N N . ARG A 1 191 ? -4.720 4.698 21.445 1.00 78.38 191 ARG A N 1
ATOM 1481 C CA . ARG A 1 191 ? -5.820 4.367 22.372 1.00 78.38 191 ARG A CA 1
ATOM 1482 C C . ARG A 1 191 ? -5.694 2.964 22.978 1.00 78.38 191 ARG A C 1
ATOM 1484 O O . ARG A 1 191 ? -6.551 2.598 23.783 1.00 78.38 191 ARG A O 1
ATOM 1491 N N . LEU A 1 192 ? -4.681 2.194 22.574 1.00 71.69 192 LEU A N 1
ATOM 1492 C CA . LEU A 1 192 ? -4.430 0.822 23.024 1.00 71.69 192 LEU A CA 1
ATOM 1493 C C . LEU A 1 192 ? -3.574 0.729 24.287 1.00 71.69 192 LEU A C 1
ATOM 1495 O O . LEU A 1 192 ? -3.791 -0.301 24.970 1.00 71.69 192 LEU A O 1
#

Sequence (192 aa):
MCGGRDAQEVDRRLRRQPITWDEARTLIPGNLSGLARSREQEAAYREGRARIKDEWESIYDYLLVTKFGFDWTWGEGAPVVVDTDGRGGTAAAETTTARPEEEVEAHAPGSGIEHHVLWKLGGDVTDEEVASAKAELLDLNSVGRELSAERLEQISNGTDVFLSWINPPSLKSLPGIDHVHILLHKPGLSRL

Foldseek 3Di:
DPPPPVVVVLVVLADQFADALVRCLVQQVPNVSNNHHHPQLVVVVVVVVVVCVQAAVDVQQVCCCPFVVFDWDDDPHHIDGDPPVPPPDDDPDPKDKGAWDWPPRRHDVPSQKTKTKIKIAQDEDDPVNLLVNQLVVCVVLVVPDDDDPVRSNCQSPDSLFKDKDFDDPVPDDDPRMGMMMMMGRRVSVVVD

InterPro domains:
  IPR022036 Protein of unknown function DUF3605 [PF12239] (20-184)
  IPR022036 Protein of unknown function DUF3605 [PTHR35020] (16-187)

Ra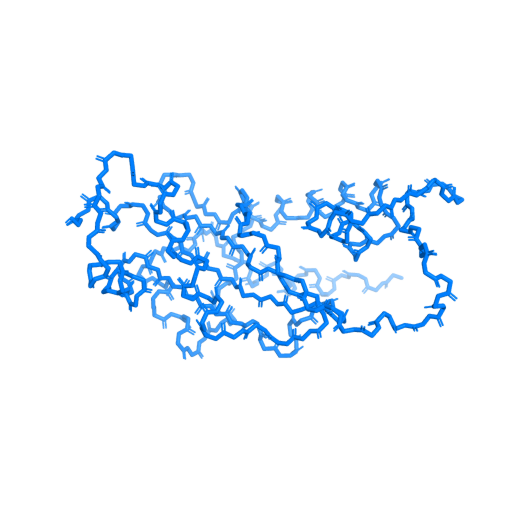dius of gyration: 18.52 Å; chains: 1; bounding box: 40×36×55 Å

Secondary structure (DSSP, 8-state):
---HHHHHHHHHHSBSSPPPHHHHHHHTTT-GGG-PPBHHHHHHHHHHHHHHHHH-S-HHHHHHHHHH---EEE-SSSEEE--TT---S------EEEEEEE-TTSS-TTS-EEEEEEEEESSPPPHHHHHHHHHHHHHHH-TT----HHHHHHHHT-TTTEEEEEPPGGG--STTEEEEEEEEEHHHHTT-